Protein 3LKM (pdb70)

Inter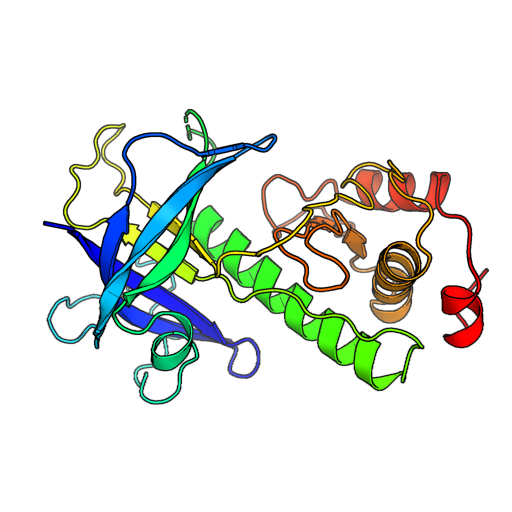Pro domains:
  IPR001680 WD40 repeat [PF00400] (860-897)
  IPR001680 WD40 repeat [PF00400] (902-936)
  IPR001680 WD40 repeat [PF00400] (945-980)
  IPR001680 WD40 repeat [PF00400] (993-1021)
  IPR001680 WD40 repeat [PF00400] (1028-1061)
  IPR001680 WD40 repeat [PF00400] (1066-1101)
  IPR001680 WD40 repeat [PF00400] (1106-1141)
  IPR001680 WD40 repeat [PS50082] (950-989)
  IPR001680 WD40 repeat [PS50082] (991-1030)
  IPR001680 WD40 repeat [PS50082] (1031-1070)
  IPR001680 WD40 repeat [PS50082] (1071-1110)
  IPR001680 WD40 repeat [PS50082] (1112-1146)
  IPR001680 WD40 repeat [SM00320] (858-897)
  IPR001680 WD40 repeat [SM00320] (901-938)
  IPR001680 WD40 repeat [SM00320] (943-980)
  IPR001680 WD40 repeat [SM00320] (983-1021)
  IPR001680 WD40 repeat [SM00320] (1024-1061)
  IPR001680 WD40 repeat [SM00320] (1064-1101)
  IPR001680 WD40 repeat [SM00320] (1104-1142)
  IPR004166 Alpha-type protein kinase, alpha-kinase domain [PF02816] (634-800)

CATH classification: 3.30.200.20 (+1 more: 3.20.200.10)

Radius of gyration: 18.26 Å; Cα contacts (8 Å, |Δi|>4): 522; chains: 1; bounding box: 37×51×43 Å

GO terms:
  GO:0051015 actin filament binding (F, IDA)
  GO:0016208 AMP binding (F, IDA)
  GO:0005524 ATP binding (F, IDA)
  GO:0004672 protein kinase activity (F, IDA)
  GO:0004674 protein serine/threonine kinase activity (F, IDA)
  GO:0005737 cytoplasm (C, IDA)
  GO:0005938 cell cortex (C, IDA)
  GO:0030552 cAMP binding (F, IDA)
  GO:0016905 myosin heavy chain kinase activity (F, IDA)
  GO:0043262 ADP phosphatase activity (F, IDA)
  GO:0043531 ADP binding (F, IDA)
  GO:0031037 myosin II filament disassembly (P, IDA)
  GO:0051017 actin filament bundle assembly (P, IDA)
  GO:0051764 actin crosslink formation (P, IDA)
  GO:0031037 myosin II filament disassembly (P, IMP)
  GO:0000281 mitotic cytokinesis (P, IMP)
  GO:0006935 chemotaxis (P, IMP)
  GO:0005515 protein binding (F, IPI)
  GO:0042802 identical protein binding (F, IPI)
  GO:0045159 myosin II binding (F, IPI)

Solvent-accessible surface area: 12940 Å² total; per-residue (Å²): 146,18,23,44,0,5,0,2,8,7,45,41,160,87,81,72,5,8,20,0,7,2,62,0,101,22,91,221,151,45,93,50,118,43,100,68,35,44,10,25,60,7,46,2,63,18,27,24,64,38,137,112,71,112,141,21,239,55,68,1,42,112,126,38,16,18,124,126,25,189,136,24,68,0,87,96,59,0,122,108,48,34,150,1,9,1,24,40,24,56,219,59,188,116,17,58,60,77,13,25,3,60,20,1,71,10,10,3,34,0,58,69,30,1,96,90,0,25,128,84,141,10,91,109,112,5,98,1,12,7,5,0,0,0,21,2,72,86,92,78,64,99,81,154,43,120,79,40,8,0,5,0,5,24,56,27,125,55,126,102,101,80,3,2,21,32,108,9,40,64,94,31,155,68,36,5,0,10,0,0,0,16,2,0,32,52,57,16,118,106,108,22,0,0,2,17,0,17,1,19,112,24,62,0,2,50,2,15,0,0,14,34,99,26,149,39,51,13,65,12,13,72,6,131,55,1,5,87,77,7,81,98,61,33,177,57,33,79,8,2,72,109,24,121,11,99,164

Structure (mmCIF, N/CA/C/O backbone):
data_3LKM
#
_entry.id   3LKM
#
_cell.length_a   76.224
_cell.length_b   83.777
_cell.length_c   44.364
_cell.angle_alpha   90.00
_cell.angle_beta   90.00
_cell.angle_gamma   90.00
#
_symmetry.space_group_name_H-M   'P 21 21 2'
#
loop_
_entity.id
_entity.type
_entity.pdbx_description
1 polymer 'Myosin heavy chain kinase A'
2 non-polymer 'MAGNESIUM ION'
3 non-polymer 'ZINC ION'
4 non-polymer 'PHOSPHATE ION'
5 non-polymer 'ADENOSINE MONOPHOSPHATE'
6 water water
#
loop_
_atom_site.group_PDB
_atom_site.id
_atom_site.type_symbol
_atom_site.label_atom_id
_atom_site.label_alt_id
_atom_site.label_comp_id
_atom_site.label_asym_id
_atom_site.label_entity_id
_atom_site.label_seq_id
_atom_site.pdbx_PDB_ins_code
_atom_site.Cartn_x
_atom_site.Cartn_y
_atom_site.Cartn_z
_atom_site.occupancy
_atom_site.B_iso_or_equiv
_atom_site.auth_seq_id
_atom_site.auth_comp_id
_atom_site.auth_asym_id
_atom_site.auth_atom_id
_atom_site.pdbx_PDB_model_num
ATOM 1 N N . THR A 1 22 ? 4.227 -19.976 31.401 1.00 22.77 556 THR A N 1
ATOM 2 C CA . THR A 1 22 ? 5.250 -20.988 30.998 1.00 22.23 556 THR A CA 1
ATOM 3 C C . THR A 1 22 ? 6.638 -20.359 30.826 1.00 21.01 556 THR A C 1
ATOM 4 O O . THR A 1 22 ? 7.662 -21.037 30.943 1.00 21.71 556 THR A O 1
ATOM 8 N N . GLY A 1 23 ? 6.673 -19.068 30.531 1.00 19.10 557 GLY A N 1
ATOM 9 C CA . GLY A 1 23 ? 7.949 -18.406 30.310 1.00 16.32 557 GLY A CA 1
ATOM 10 C C . GLY A 1 23 ? 8.453 -18.546 28.884 1.00 14.47 557 GLY A C 1
ATOM 11 O O . GLY A 1 23 ? 7.812 -19.155 28.028 1.00 14.71 557 GLY A O 1
ATOM 12 N N . GLU A 1 24 ? 9.619 -17.976 28.632 1.00 12.22 558 GLU A N 1
ATOM 13 C CA . GLU A 1 24 ? 10.170 -17.939 27.296 1.00 10.81 558 GLU A CA 1
ATOM 14 C C . GLU A 1 24 ? 11.680 -17.907 27.385 1.00 10.10 558 GLU A C 1
ATOM 15 O O . GLU A 1 24 ? 12.239 -17.501 28.400 1.00 9.70 558 GLU A O 1
ATOM 21 N N . MET A 1 25 ? 12.328 -18.334 26.308 1.00 9.26 559 MET A N 1
ATOM 22 C CA . MET A 1 25 ? 13.784 -18.374 26.251 1.00 9.33 559 MET A CA 1
ATOM 23 C C . MET A 1 25 ? 14.357 -17.059 25.762 1.00 8.79 559 MET A C 1
ATOM 24 O O . MET A 1 25 ? 13.722 -16.324 25.007 1.00 8.44 559 MET A O 1
ATOM 29 N N . GLY A 1 26 ? 15.581 -16.777 26.185 1.00 8.43 560 GLY A N 1
ATOM 30 C CA . GLY A 1 26 ? 16.292 -15.625 25.676 1.00 7.93 560 GLY A CA 1
ATOM 31 C C . GLY A 1 26 ? 17.781 -15.879 25.556 1.00 7.70 560 GLY A C 1
ATOM 32 O O . GLY A 1 26 ? 18.346 -16.709 26.279 1.00 7.74 560 GLY A O 1
ATOM 33 N N . ILE A 1 27 ? 18.406 -15.186 24.612 1.00 7.55 561 ILE A N 1
ATOM 34 C CA . ILE A 1 27 ? 19.856 -15.099 24.584 1.00 7.74 561 ILE A CA 1
ATOM 35 C C . ILE A 1 27 ? 20.221 -13.914 25.465 1.00 7.68 561 ILE A C 1
ATOM 36 O O . ILE A 1 27 ? 19.663 -12.824 25.324 1.00 7.95 561 ILE A O 1
ATOM 41 N N . LEU A 1 28 ? 21.164 -14.130 26.373 1.00 7.50 562 LEU A N 1
ATOM 42 C CA . LEU A 1 28 ? 21.497 -13.129 27.367 1.00 7.69 562 LEU A CA 1
ATOM 43 C C . LEU A 1 28 ? 22.927 -12.656 27.131 1.00 7.72 562 LEU A C 1
ATOM 44 O O . LEU A 1 28 ? 23.827 -13.475 26.977 1.00 7.88 562 LEU A O 1
ATOM 49 N N . TRP A 1 29 ? 23.125 -11.341 27.071 1.00 6.93 563 TRP A N 1
ATOM 50 C CA . TRP A 1 29 ? 24.441 -10.764 26.795 1.00 7.12 563 TRP A CA 1
ATOM 51 C C . TRP A 1 29 ? 24.918 -9.918 27.970 1.00 6.85 563 TRP A C 1
ATOM 52 O O . TRP A 1 29 ? 24.216 -9.001 28.408 1.00 6.86 563 TRP A O 1
ATOM 63 N N . GLU A 1 30 ? 26.125 -10.209 28.446 1.00 6.67 564 GLU A N 1
ATOM 64 C CA . GLU A 1 30 ? 26.736 -9.472 29.545 1.00 6.83 564 GLU A CA 1
ATOM 65 C C . GLU A 1 30 ? 28.025 -8.832 29.027 1.00 7.02 564 GLU A C 1
ATOM 66 O O . GLU A 1 30 ? 28.835 -9.501 28.395 1.00 7.42 564 GLU A O 1
ATOM 72 N N . PHE A 1 31 ? 28.217 -7.541 29.279 1.00 7.04 565 PHE A N 1
ATOM 73 C CA . PHE A 1 31 ? 29.449 -6.888 28.841 1.00 7.33 565 PHE A CA 1
ATOM 74 C C . PHE A 1 31 ? 30.415 -6.778 30.000 1.00 7.86 565 PHE A C 1
ATOM 75 O O . PHE A 1 31 ? 30.022 -6.389 31.094 1.00 7.93 565 PHE A O 1
ATOM 83 N N . ASP A 1 32 ? 31.681 -7.119 29.766 1.00 8.26 566 ASP A N 1
ATOM 84 C CA . ASP A 1 32 ? 32.699 -6.947 30.797 1.00 9.23 566 ASP A CA 1
ATOM 85 C C . ASP A 1 32 ? 33.743 -5.935 30.345 1.00 9.48 566 ASP A C 1
ATOM 86 O O . ASP A 1 32 ? 34.612 -6.251 29.536 1.00 9.27 566 ASP A O 1
ATOM 91 N N . PRO A 1 33 ? 33.648 -4.700 30.856 1.00 9.64 567 PRO A N 1
ATOM 92 C CA . PRO A 1 33 ? 34.566 -3.651 30.429 1.00 9.94 567 PRO A CA 1
ATOM 93 C C . PRO A 1 33 ? 36.052 -3.999 30.572 1.00 10.25 567 PRO A C 1
ATOM 94 O O . PRO A 1 33 ? 36.858 -3.536 29.772 1.00 10.88 567 PRO A O 1
ATOM 98 N N . ILE A 1 34 ? 36.426 -4.790 31.570 1.00 10.46 568 ILE A N 1
ATOM 99 C CA . ILE A 1 34 ? 37.866 -4.960 31.823 1.00 10.88 568 ILE A CA 1
ATOM 100 C C . ILE A 1 34 ? 38.559 -5.822 30.761 1.00 10.94 568 ILE A C 1
ATOM 101 O O . ILE A 1 34 ? 39.764 -5.665 30.517 1.00 11.51 568 ILE A O 1
ATOM 106 N N . ILE A 1 35 ? 37.806 -6.713 30.119 1.00 10.79 569 ILE A N 1
ATOM 107 C CA . ILE A 1 35 ? 38.340 -7.461 28.975 1.00 10.63 569 ILE A CA 1
ATOM 108 C C . ILE A 1 35 ? 37.810 -6.913 27.644 1.00 10.41 569 ILE A C 1
ATOM 109 O O . ILE A 1 35 ? 38.246 -7.340 26.574 1.00 10.22 569 ILE A O 1
ATOM 114 N N . ASN A 1 36 ? 36.886 -5.955 27.727 1.00 9.72 570 ASN A N 1
ATOM 115 C CA . ASN A 1 36 ? 36.256 -5.359 26.555 1.00 9.46 570 ASN A CA 1
ATOM 116 C C . ASN A 1 36 ? 35.621 -6.408 25.650 1.00 9.15 570 ASN A C 1
ATOM 117 O O . ASN A 1 36 ? 35.789 -6.386 24.427 1.00 9.22 570 ASN A O 1
ATOM 122 N N . LYS A 1 37 ? 34.911 -7.345 26.265 1.00 8.69 571 LYS A N 1
ATOM 123 C CA . LYS A 1 37 ? 34.214 -8.371 25.509 1.00 8.81 571 LYS A CA 1
ATOM 124 C C . LYS A 1 37 ? 32.824 -8.624 26.066 1.00 8.28 571 LYS A C 1
ATOM 125 O O . LYS A 1 37 ? 32.553 -8.382 27.245 1.00 8.40 571 LYS A O 1
ATOM 131 N N . TRP A 1 38 ? 31.945 -9.099 25.189 1.00 7.67 572 TRP A N 1
ATOM 132 C CA . TRP A 1 38 ? 30.622 -9.558 25.570 1.00 7.81 572 TRP A CA 1
ATOM 133 C C . TRP A 1 38 ? 30.650 -11.047 25.850 1.00 8.04 572 TRP A C 1
ATOM 134 O O . TRP A 1 38 ? 31.381 -11.791 25.207 1.00 9.05 572 TRP A O 1
ATOM 145 N N . ILE A 1 39 ? 29.829 -11.461 26.805 1.00 8.32 573 ILE A N 1
ATOM 146 C CA . ILE A 1 39 ? 29.673 -12.854 27.182 1.00 8.62 573 ILE A CA 1
ATOM 147 C C . ILE A 1 39 ? 28.249 -13.246 26.814 1.00 8.33 573 ILE A C 1
ATOM 148 O O . ILE A 1 39 ? 27.308 -12.524 27.132 1.00 8.02 573 ILE A O 1
ATOM 153 N N . ARG A 1 40 ? 28.100 -14.371 26.115 1.00 7.75 574 ARG A N 1
ATOM 154 C CA . ARG A 1 40 ? 26.795 -14.796 25.600 1.00 7.61 574 ARG A CA 1
ATOM 155 C C . ARG A 1 40 ? 26.284 -16.014 26.358 1.00 7.72 574 ARG A C 1
ATOM 156 O O . ARG A 1 40 ? 26.953 -17.045 26.429 1.00 8.37 574 ARG A O 1
ATOM 164 N N . LEU A 1 41 ? 25.081 -15.886 26.904 1.00 7.60 575 LEU A N 1
ATOM 165 C CA . LEU A 1 41 ? 24.477 -16.915 27.726 1.00 7.74 575 LEU A CA 1
ATOM 166 C C . LEU A 1 41 ? 23.044 -17.124 27.261 1.00 7.85 575 LEU A C 1
ATOM 167 O O . LEU A 1 41 ? 22.602 -16.491 26.312 1.00 7.55 575 LEU A O 1
ATOM 172 N N . SER A 1 42 ? 22.325 -18.012 27.927 1.00 7.86 576 SER A N 1
ATOM 173 C CA . SER A 1 42 ? 20.889 -18.113 27.701 1.00 8.34 576 SER A CA 1
ATOM 174 C C . SER A 1 42 ? 20.162 -18.023 29.030 1.00 8.26 576 SER A C 1
ATOM 175 O O . SER A 1 42 ? 20.750 -18.219 30.090 1.00 8.43 576 SER A O 1
ATOM 178 N N . MET A 1 43 ? 18.881 -17.702 28.984 1.00 8.40 577 MET A N 1
ATOM 179 C CA . MET A 1 43 ? 18.081 -17.794 30.191 1.00 8.52 577 MET A CA 1
ATOM 180 C C . MET A 1 43 ? 16.651 -18.082 29.813 1.00 8.81 577 MET A C 1
ATOM 181 O O . MET A 1 43 ? 16.266 -17.957 28.651 1.00 8.72 577 MET A O 1
ATOM 186 N N . LYS A 1 44 ? 15.882 -18.511 30.799 1.00 8.33 578 LYS A N 1
ATOM 187 C CA . LYS A 1 44 ? 14.442 -18.612 30.640 1.00 8.77 578 LYS A CA 1
ATOM 188 C C . LYS A 1 44 ? 13.846 -17.592 31.594 1.00 8.43 578 LYS A C 1
ATOM 189 O O . LYS A 1 44 ? 14.345 -17.412 32.704 1.00 8.06 578 LYS A O 1
ATOM 195 N N . LEU A 1 45 ? 12.815 -16.893 31.143 1.00 8.50 579 LEU A N 1
ATOM 196 C CA . LEU A 1 45 ? 12.194 -15.864 31.966 1.00 8.75 579 LEU A CA 1
ATOM 197 C C . LEU A 1 45 ? 10.689 -15.822 31.746 1.00 8.78 579 LEU A C 1
ATOM 198 O O . LEU A 1 45 ? 10.174 -16.308 30.736 1.00 9.30 579 LEU A O 1
ATOM 203 N N . LYS A 1 46 ? 9.993 -15.225 32.702 1.00 8.89 580 LYS A N 1
ATOM 204 C CA . LYS A 1 46 ? 8.555 -15.011 32.587 1.00 9.86 580 LYS A CA 1
ATOM 205 C C . LYS A 1 46 ? 8.253 -13.559 32.910 1.00 10.05 580 LYS A C 1
ATOM 206 O O . LYS A 1 46 ? 8.468 -13.110 34.036 1.00 10.05 580 LYS A O 1
ATOM 212 N N . VAL A 1 47 ? 7.771 -12.828 31.911 1.00 10.90 581 VAL A N 1
ATOM 213 C CA . VAL A 1 47 ? 7.538 -11.390 32.050 1.00 11.89 581 VAL A CA 1
ATOM 214 C C . VAL A 1 47 ? 6.043 -11.073 32.099 1.00 12.33 581 VAL A C 1
ATOM 215 O O . VAL A 1 47 ? 5.243 -11.707 31.409 1.00 12.52 581 VAL A O 1
ATOM 219 N N . GLU A 1 48 ? 5.673 -10.098 32.926 1.00 13.03 582 GLU A N 1
ATOM 220 C CA . GLU A 1 48 ? 4.287 -9.654 32.999 1.00 14.33 582 GLU A CA 1
ATOM 221 C C . GLU A 1 48 ? 3.876 -9.016 31.676 1.00 14.67 582 GLU A C 1
ATOM 222 O O . GLU A 1 48 ? 4.711 -8.480 30.956 1.00 14.44 582 GLU A O 1
ATOM 228 N N . ARG A 1 49 ? 2.589 -9.097 31.342 1.00 15.48 583 ARG A N 1
ATOM 229 C CA . ARG A 1 49 ? 2.123 -8.615 30.047 1.00 16.16 583 ARG A CA 1
ATOM 230 C C . ARG A 1 49 ? 2.134 -7.093 29.948 1.00 15.68 583 ARG A C 1
ATOM 231 O O . ARG A 1 49 ? 2.310 -6.544 28.868 1.00 15.96 583 ARG A O 1
ATOM 239 N N . LYS A 1 50 ? 1.948 -6.421 31.080 1.00 15.37 584 LYS A N 1
ATOM 240 C CA . LYS A 1 50 ? 1.852 -4.961 31.093 1.00 14.94 584 LYS A CA 1
ATOM 241 C C . LYS A 1 50 ? 2.916 -4.328 31.983 1.00 13.77 584 LYS A C 1
ATOM 242 O O . LYS A 1 50 ? 3.310 -4.904 32.990 1.00 13.36 584 LYS A O 1
ATOM 248 N N . PRO A 1 51 ? 3.381 -3.129 31.611 1.00 13.05 585 PRO A N 1
ATOM 249 C CA . PRO A 1 51 ? 4.473 -2.512 32.366 1.00 12.87 585 PRO A CA 1
ATOM 250 C C . PRO A 1 51 ? 4.014 -1.900 33.688 1.00 13.03 585 PRO A C 1
ATOM 251 O O . PRO A 1 51 ? 2.847 -1.515 33.824 1.00 13.63 585 PRO A O 1
ATOM 255 N N . PHE A 1 52 ? 4.926 -1.810 34.652 1.00 12.60 586 PHE A N 1
ATOM 256 C CA . PHE A 1 52 ? 4.596 -1.223 35.947 1.00 12.36 586 PHE A CA 1
ATOM 257 C C . PHE A 1 52 ? 5.055 0.219 36.068 1.00 12.59 586 PHE A C 1
ATOM 258 O O . PHE A 1 52 ? 4.632 0.937 36.975 1.00 12.81 586 PHE A O 1
ATOM 266 N N . ALA A 1 53 ? 5.920 0.642 35.154 1.00 12.77 587 ALA A N 1
ATOM 267 C CA . ALA A 1 53 ? 6.449 2.000 35.162 1.00 12.69 587 ALA A CA 1
ATOM 268 C C . ALA A 1 53 ? 7.000 2.351 33.785 1.00 13.07 587 ALA A C 1
ATOM 269 O O . ALA A 1 53 ? 7.157 1.477 32.931 1.00 12.69 587 ALA A O 1
ATOM 271 N N . GLU A 1 54 ? 7.265 3.635 33.554 1.00 13.61 588 GLU A N 1
ATOM 272 C CA . GLU A 1 54 ? 7.870 4.057 32.293 1.00 15.21 588 GLU A CA 1
ATOM 273 C C . GLU A 1 54 ? 8.691 5.326 32.442 1.00 15.21 588 GLU A C 1
ATOM 274 O O . GLU A 1 54 ? 8.520 6.090 33.394 1.00 15.70 588 GLU A O 1
ATOM 280 N N . GLY A 1 55 ? 9.591 5.528 31.490 1.00 15.11 589 GLY A N 1
ATOM 281 C CA . GLY A 1 55 ? 10.369 6.753 31.398 1.00 15.56 589 GLY A CA 1
ATOM 282 C C . GLY A 1 55 ? 10.082 7.387 30.055 1.00 15.93 589 GLY A C 1
ATOM 283 O O . GLY A 1 55 ? 9.123 7.006 29.384 1.00 16.23 589 GLY A O 1
ATOM 284 N N . ALA A 1 56 ? 10.909 8.349 29.658 1.00 16.00 590 ALA A N 1
ATOM 285 C CA . ALA A 1 56 ? 10.743 9.004 28.359 1.00 16.30 590 ALA A CA 1
ATOM 286 C C . ALA A 1 56 ? 10.764 8.016 27.197 1.00 16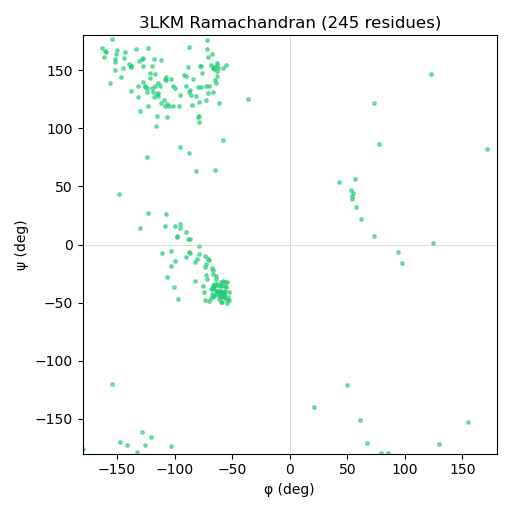.02 590 ALA A C 1
ATOM 287 O O . ALA A 1 56 ? 9.918 8.085 26.303 1.00 17.02 590 ALA A O 1
ATOM 289 N N . LEU A 1 57 ? 11.719 7.088 27.219 1.00 15.45 591 LEU A N 1
ATOM 290 C CA . LEU A 1 57 ? 11.967 6.213 26.076 1.00 14.53 591 LEU A CA 1
ATOM 291 C C . LEU A 1 57 ? 11.498 4.769 26.272 1.00 13.88 591 LEU A C 1
ATOM 292 O O . LEU A 1 57 ? 11.180 4.084 25.299 1.00 13.54 591 LEU A O 1
ATOM 297 N N . ARG A 1 58 ? 11.463 4.308 27.517 1.00 12.94 592 ARG A N 1
ATOM 298 C CA . ARG A 1 58 ? 11.249 2.882 27.782 1.00 12.61 592 ARG A CA 1
ATOM 299 C C . ARG A 1 58 ? 10.120 2.607 28.771 1.00 12.38 592 ARG A C 1
ATOM 300 O O . ARG A 1 58 ? 9.730 3.476 29.552 1.00 12.31 592 ARG A O 1
ATOM 308 N N . GLU A 1 59 ? 9.608 1.381 28.728 1.00 11.82 593 GLU A N 1
ATOM 309 C CA . GLU A 1 59 ? 8.658 0.889 29.722 1.00 12.18 593 GLU A CA 1
ATOM 310 C C . GLU A 1 59 ? 9.265 -0.291 30.474 1.00 11.17 593 GLU A C 1
ATOM 311 O O . GLU A 1 59 ? 10.014 -1.073 29.896 1.00 11.38 593 GLU A O 1
ATOM 317 N N . ALA A 1 60 ? 8.926 -0.413 31.755 1.00 9.93 594 ALA A N 1
ATOM 318 C CA . ALA A 1 60 ? 9.539 -1.413 32.632 1.00 9.21 594 ALA A CA 1
ATOM 319 C C . ALA A 1 60 ? 8.525 -2.470 33.058 1.00 9.40 594 ALA A C 1
ATOM 320 O O . ALA A 1 60 ? 7.393 -2.137 33.413 1.00 9.31 594 ALA A O 1
ATOM 322 N N . TYR A 1 61 ? 8.948 -3.734 33.029 1.00 8.36 595 TYR A N 1
ATOM 323 C CA . TYR A 1 61 ? 8.072 -4.871 33.289 1.00 8.15 595 TYR A CA 1
ATOM 324 C C . TYR A 1 61 ? 8.641 -5.754 34.384 1.00 8.08 595 TYR A C 1
ATOM 325 O O . TYR A 1 61 ? 9.830 -6.059 34.368 1.00 7.93 595 TYR A O 1
ATOM 334 N N . HIS A 1 62 ? 7.799 -6.191 35.314 1.00 8.22 596 HIS A N 1
ATOM 335 C CA . HIS A 1 62 ? 8.228 -7.186 36.295 1.00 8.58 596 HIS A CA 1
ATOM 336 C C . HIS A 1 62 ? 8.422 -8.530 35.622 1.00 8.42 596 HIS A C 1
ATOM 337 O O . HIS A 1 62 ? 7.592 -8.971 34.822 1.00 9.01 596 HIS A O 1
ATOM 344 N N . THR A 1 63 ? 9.520 -9.184 35.976 1.00 8.14 597 THR A N 1
ATOM 345 C CA . THR A 1 63 ? 9.905 -10.440 35.358 1.00 8.28 597 THR A CA 1
ATOM 346 C C . THR A 1 63 ? 10.429 -11.377 36.432 1.00 8.23 597 THR A C 1
ATOM 347 O O . THR A 1 63 ? 10.896 -10.930 37.478 1.00 8.10 597 THR A O 1
ATOM 351 N N . VAL A 1 64 ? 10.351 -12.679 36.180 1.00 7.96 598 VAL A N 1
ATOM 352 C CA . VAL A 1 64 ? 10.972 -13.649 37.074 1.00 8.17 598 VAL A CA 1
ATOM 353 C C . VAL A 1 64 ? 11.883 -14.576 36.270 1.00 7.97 598 VAL A C 1
ATOM 354 O O . VAL A 1 64 ? 11.565 -14.958 35.145 1.00 8.03 598 VAL A O 1
ATOM 358 N N . SER A 1 65 ? 13.040 -14.891 36.832 1.00 7.50 599 SER A N 1
ATOM 359 C CA . SER A 1 65 ? 13.950 -15.818 36.191 1.00 8.06 599 SER A CA 1
ATOM 360 C C . SER A 1 65 ? 13.487 -17.254 36.354 1.00 8.24 599 SER A C 1
ATOM 361 O O . SER A 1 65 ? 13.083 -17.665 37.445 1.00 8.30 599 SER A O 1
ATOM 364 N N . LEU A 1 66 ? 13.552 -18.011 35.265 1.00 8.84 600 LEU A N 1
ATOM 365 C CA . LEU A 1 66 ? 13.325 -19.455 35.305 1.00 9.32 600 LEU A CA 1
ATOM 366 C C . LEU A 1 66 ? 14.639 -20.206 35.088 1.00 9.60 600 LEU A C 1
ATOM 367 O O . LEU A 1 66 ? 14.637 -21.410 34.795 1.00 10.27 600 LEU A O 1
ATOM 372 N N . GLY A 1 67 ? 15.753 -19.487 35.228 1.00 9.54 601 GLY A N 1
ATOM 373 C CA . GLY A 1 67 ? 17.083 -20.096 35.167 1.00 9.59 601 GLY A CA 1
ATOM 374 C C . GLY A 1 67 ? 18.005 -19.519 34.111 1.00 9.82 601 GLY A C 1
ATOM 375 O O . GLY A 1 67 ? 17.554 -19.094 33.042 1.00 9.61 601 GLY A O 1
ATOM 376 N N . VAL A 1 68 ? 19.296 -19.497 34.433 1.00 9.54 602 VAL A N 1
ATOM 377 C CA . VAL A 1 68 ? 20.341 -19.064 33.508 1.00 10.22 602 VAL A CA 1
ATOM 378 C C . VAL A 1 68 ? 21.141 -20.273 33.045 1.00 10.40 602 VAL A C 1
ATOM 379 O O . VAL A 1 68 ? 21.410 -21.191 33.824 1.00 10.98 602 VAL A O 1
ATOM 383 N N . GLY A 1 69 ? 21.516 -20.276 31.774 1.00 10.57 603 GLY A N 1
ATOM 384 C CA . GLY A 1 69 ? 22.285 -21.365 31.207 1.00 11.28 603 GLY A CA 1
ATOM 385 C C . GLY A 1 69 ? 23.326 -20.864 30.232 1.00 11.68 603 GLY A C 1
ATOM 386 O O . GLY A 1 69 ? 23.537 -19.660 30.098 1.00 11.53 603 GLY A O 1
ATOM 387 N N . THR A 1 70 ? 23.980 -21.795 29.550 1.00 12.32 604 THR A N 1
ATOM 388 C CA . THR A 1 70 ? 24.958 -21.431 28.532 1.00 12.84 604 THR A CA 1
ATOM 389 C C . THR A 1 70 ? 24.265 -21.234 27.188 1.00 12.62 604 THR A C 1
ATOM 390 O O . THR A 1 70 ? 23.092 -21.574 27.024 1.00 12.39 604 THR A O 1
ATOM 394 N N . ASP A 1 71 ? 24.997 -20.701 26.215 1.00 12.66 605 ASP A N 1
ATOM 395 C CA . ASP A 1 71 ? 24.432 -20.476 24.888 1.00 13.01 605 ASP A CA 1
ATOM 396 C C . ASP A 1 71 ? 24.727 -21.621 23.913 1.00 13.41 605 ASP A C 1
ATOM 397 O O . ASP A 1 71 ? 24.538 -21.468 22.711 1.00 13.36 605 ASP A O 1
ATOM 402 N N . GLU A 1 72 ? 25.171 -22.759 24.440 1.00 14.45 606 GLU A N 1
ATOM 403 C CA . GLU A 1 72 ? 25.650 -23.865 23.606 1.00 16.09 606 GLU A CA 1
ATOM 404 C C . GLU A 1 72 ? 24.625 -24.351 22.582 1.00 16.01 606 GLU A C 1
ATOM 405 O O . GLU A 1 72 ? 24.994 -24.743 21.478 1.00 16.23 606 GLU A O 1
ATOM 411 N N . ASN A 1 73 ? 23.347 -24.339 22.951 1.00 16.32 607 ASN A N 1
ATOM 412 C CA . ASN A 1 73 ? 22.289 -24.845 22.065 1.00 16.69 607 ASN A CA 1
ATOM 413 C C . ASN A 1 73 ? 21.870 -23.891 20.950 1.00 16.44 607 ASN A C 1
ATOM 414 O O . ASN A 1 73 ? 21.091 -24.273 20.072 1.00 15.69 607 ASN A O 1
ATOM 419 N N . TYR A 1 74 ? 22.371 -22.657 20.990 1.00 16.20 608 TYR A N 1
ATOM 420 C CA . TYR A 1 74 ? 21.920 -21.592 20.083 1.00 16.70 608 TYR A CA 1
ATOM 421 C C . TYR A 1 74 ? 23.078 -20.980 19.300 1.00 17.52 608 TYR A C 1
ATOM 422 O O . TYR A 1 74 ? 23.511 -19.862 19.584 1.00 16.65 608 TYR A O 1
ATOM 431 N N . PRO A 1 75 ? 23.578 -21.708 18.293 1.00 18.64 609 PRO A N 1
ATOM 432 C CA . PRO A 1 75 ? 24.815 -21.302 17.632 1.00 20.12 609 PRO A CA 1
ATOM 433 C C . PRO A 1 75 ? 24.724 -20.016 16.816 1.00 21.82 609 PRO A C 1
ATOM 434 O O . PRO A 1 75 ? 23.632 -19.559 16.475 1.00 21.63 609 PRO A O 1
ATOM 438 N N . LEU A 1 76 ? 25.898 -19.472 16.502 1.00 24.02 610 LEU A N 1
ATOM 439 C CA . LEU A 1 76 ? 26.064 -18.297 15.650 1.00 26.08 610 LEU A CA 1
ATOM 440 C C . LEU A 1 76 ? 25.736 -17.076 16.474 1.00 26.92 610 LEU A C 1
ATOM 441 O O . LEU A 1 76 ? 24.600 -16.598 16.489 1.00 27.82 610 LEU A O 1
ATOM 446 N N . GLY A 1 77 ? 26.749 -16.590 17.179 1.00 27.65 611 GLY A N 1
ATOM 447 C CA . GLY A 1 77 ? 26.591 -15.473 18.089 1.00 28.28 611 GLY A CA 1
ATOM 448 C C . GLY A 1 77 ? 27.882 -15.356 18.861 1.00 28.73 611 GLY A C 1
ATOM 449 O O . GLY A 1 77 ? 28.886 -15.948 18.465 1.00 29.30 611 GLY A O 1
ATOM 450 N N . LYS A 1 81 ? 28.630 -10.326 8.867 1.00 31.61 615 LYS A N 1
ATOM 451 C CA . LYS A 1 81 ? 27.640 -9.608 9.662 1.00 31.48 615 LYS A CA 1
ATOM 452 C C . LYS A 1 81 ? 27.846 -9.870 11.154 1.00 30.87 615 LYS A C 1
ATOM 453 O O . LYS A 1 81 ? 28.985 -9.910 11.631 1.00 31.43 615 LYS A O 1
ATOM 459 N N . LEU A 1 82 ? 26.743 -10.039 11.881 1.00 29.78 616 LEU A N 1
ATOM 460 C CA . LEU A 1 82 ? 26.768 -10.353 13.315 1.00 28.40 616 LEU A CA 1
ATOM 461 C C . LEU A 1 82 ? 27.168 -9.156 14.174 1.00 27.02 616 LEU A C 1
ATOM 462 O O . LEU A 1 82 ? 28.244 -8.576 14.001 1.00 27.15 616 LEU A O 1
ATOM 467 N N . PHE A 1 83 ? 26.285 -8.783 15.088 1.00 25.23 617 PHE A N 1
ATOM 468 C CA . PHE A 1 83 ? 26.610 -7.777 16.089 1.00 23.40 617 PHE A CA 1
ATOM 469 C C . PHE A 1 83 ? 26.216 -8.256 17.483 1.00 21.66 617 PHE A C 1
ATOM 470 O O . PHE A 1 83 ? 25.076 -8.658 17.700 1.00 20.91 617 PHE A O 1
ATOM 478 N N . PRO A 1 84 ? 27.160 -8.218 18.437 1.00 19.91 618 PRO A N 1
ATOM 479 C CA . PRO A 1 84 ? 28.541 -7.734 18.324 1.00 19.24 618 PRO A CA 1
ATOM 480 C C . PRO A 1 84 ? 29.358 -8.603 17.379 1.00 18.52 618 PRO A C 1
ATOM 481 O O . PRO A 1 84 ? 29.062 -9.785 17.236 1.00 18.14 618 PRO A O 1
ATOM 485 N N . PRO A 1 85 ? 30.390 -8.025 16.742 1.00 18.22 619 PRO A N 1
ATOM 486 C CA . PRO A 1 85 ? 31.257 -8.823 15.889 1.00 18.16 619 PRO A CA 1
ATOM 487 C C . PRO A 1 85 ? 31.954 -9.901 16.707 1.00 17.99 619 PRO A C 1
ATOM 488 O O . PRO A 1 85 ? 32.174 -9.725 17.908 1.00 17.86 619 PRO A O 1
ATOM 492 N N . ILE A 1 86 ? 32.297 -11.008 16.056 1.00 17.75 620 ILE A N 1
ATOM 493 C CA . ILE A 1 86 ? 32.820 -12.177 16.749 1.00 18.03 620 ILE A CA 1
ATOM 494 C C . ILE A 1 86 ? 34.058 -11.867 17.599 1.00 17.79 620 ILE A C 1
ATOM 495 O O . ILE A 1 86 ? 34.259 -12.470 18.654 1.00 17.69 620 ILE A O 1
ATOM 500 N N . GLU A 1 87 ? 34.873 -10.915 17.154 1.00 17.71 621 GLU A N 1
ATOM 501 C CA . GLU A 1 87 ? 36.094 -10.577 17.883 1.00 17.90 621 GLU A CA 1
ATOM 502 C C . GLU A 1 87 ? 35.801 -9.873 19.207 1.00 17.17 621 GLU A C 1
ATOM 503 O O . GLU A 1 87 ? 36.687 -9.741 20.055 1.00 17.71 621 GLU A O 1
ATOM 509 N N . MET A 1 88 ? 34.557 -9.424 19.373 1.00 16.25 622 MET A N 1
ATOM 510 C CA . MET A 1 88 ? 34.127 -8.752 20.598 1.00 15.20 622 MET A CA 1
ATOM 511 C C . MET A 1 88 ? 33.414 -9.700 21.554 1.00 14.26 622 MET A C 1
ATOM 512 O O . MET A 1 88 ? 32.882 -9.273 22.575 1.00 13.76 622 MET A O 1
ATOM 517 N N . ILE A 1 89 ? 33.394 -10.984 21.222 1.00 13.28 623 ILE A N 1
ATOM 518 C CA . ILE A 1 89 ? 32.700 -11.964 22.054 1.00 12.57 623 ILE A CA 1
ATOM 519 C C . ILE A 1 89 ? 33.685 -12.952 22.679 1.00 12.74 623 ILE A C 1
ATOM 520 O O . ILE A 1 89 ? 34.501 -13.561 21.981 1.00 13.01 623 ILE A O 1
ATOM 525 N N . SER A 1 90 ? 33.614 -13.105 23.998 1.00 11.98 624 SER A N 1
ATOM 526 C CA . SER A 1 90 ? 34.439 -14.093 24.673 1.00 12.16 624 SER A CA 1
ATOM 527 C C . SER A 1 90 ? 33.942 -15.489 24.342 1.00 11.94 624 SER A C 1
ATOM 528 O O . SER A 1 90 ? 32.754 -15.765 24.461 1.00 12.29 624 SER A O 1
ATOM 531 N N . PRO A 1 91 ? 34.848 -16.388 23.936 1.00 12.04 625 PRO A N 1
ATOM 532 C CA . PRO A 1 91 ? 34.409 -17.763 23.714 1.00 12.22 625 PRO A CA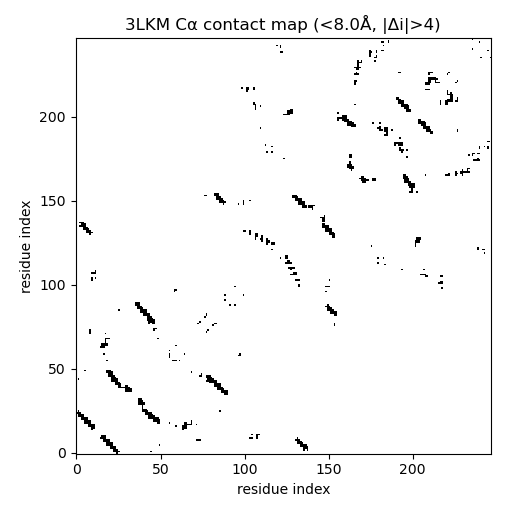 1
ATOM 533 C C . PRO A 1 91 ? 34.136 -18.524 25.018 1.00 12.39 625 PRO A C 1
ATOM 534 O O . PRO A 1 91 ? 33.576 -19.626 24.983 1.00 13.04 625 PRO A O 1
ATOM 538 N N . ILE A 1 92 ? 34.510 -17.929 26.151 1.00 12.16 626 ILE A N 1
ATOM 539 C CA . ILE A 1 92 ? 34.343 -18.547 27.462 1.00 11.98 626 ILE A CA 1
ATOM 540 C C . ILE A 1 92 ? 33.444 -17.672 28.340 1.00 12.06 626 ILE A C 1
ATOM 541 O O . ILE A 1 92 ? 33.608 -16.452 28.396 1.00 11.93 626 ILE A O 1
ATOM 546 N N . SER A 1 93 ? 32.491 -18.302 29.014 1.00 12.23 627 SER A N 1
ATOM 547 C CA . SER A 1 93 ? 31.462 -17.573 29.747 1.00 12.89 627 SER A CA 1
ATOM 548 C C . SER A 1 93 ? 31.324 -18.076 31.180 1.00 13.51 627 SER A C 1
ATOM 549 O O . SER A 1 93 ? 30.358 -17.748 31.868 1.00 13.55 627 SER A O 1
ATOM 552 N N . LYS A 1 94 ? 32.303 -18.856 31.627 1.00 13.66 628 LYS A N 1
ATOM 553 C CA . LYS A 1 94 ? 32.266 -19.494 32.945 1.00 14.43 628 LYS A CA 1
ATOM 554 C C . LYS A 1 94 ? 32.077 -18.492 34.080 1.00 14.11 628 LYS A C 1
ATOM 555 O O . LYS A 1 94 ? 31.350 -18.755 35.038 1.00 14.34 628 LYS A O 1
ATOM 561 N N . ASN A 1 95 ? 32.749 -17.352 33.970 1.00 13.41 629 ASN A N 1
ATOM 562 C CA . ASN A 1 95 ? 32.684 -16.317 34.980 1.00 13.36 629 ASN A CA 1
ATOM 563 C C . ASN A 1 95 ? 31.735 -15.224 34.506 1.00 12.50 629 ASN A C 1
ATOM 564 O O . ASN A 1 95 ? 31.961 -14.614 33.463 1.00 12.28 629 ASN A O 1
ATOM 569 N N . ASN A 1 96 ? 30.663 -14.995 35.260 1.00 11.65 630 ASN A N 1
ATOM 570 C CA . ASN A 1 96 ? 29.692 -13.969 34.894 1.00 11.16 630 ASN A CA 1
ATOM 571 C C . ASN A 1 96 ? 28.827 -13.566 36.079 1.00 10.86 630 ASN A C 1
ATOM 572 O O . ASN A 1 96 ? 28.733 -14.301 37.063 1.00 11.22 630 ASN A O 1
ATOM 577 N N . GLU A 1 97 ? 28.187 -12.407 35.976 1.00 10.22 631 GLU A N 1
ATOM 578 C CA . GLU A 1 97 ? 27.312 -11.923 37.038 1.00 9.84 631 GLU A CA 1
ATOM 579 C C . GLU A 1 97 ? 25.928 -12.542 36.939 1.00 9.79 631 GLU A C 1
ATOM 580 O O . GLU A 1 97 ? 25.254 -12.729 37.947 1.00 9.69 631 GLU A O 1
ATOM 586 N N . ALA A 1 98 ? 25.502 -12.842 35.718 1.00 9.66 632 ALA A N 1
ATOM 587 C CA . ALA A 1 98 ? 24.139 -13.305 35.480 1.00 9.92 632 ALA A CA 1
ATOM 588 C C . ALA A 1 98 ? 23.797 -14.545 36.290 1.00 10.24 632 ALA A C 1
ATOM 589 O O . ALA A 1 98 ? 22.685 -14.669 36.804 1.00 10.20 632 ALA A O 1
ATOM 591 N N . MET A 1 99 ? 24.733 -15.479 36.394 1.00 10.79 633 MET A N 1
ATOM 592 C CA . MET A 1 99 ? 24.385 -16.761 36.997 1.00 12.03 633 MET A CA 1
ATOM 593 C C . MET A 1 99 ? 24.052 -16.675 38.485 1.00 11.89 633 MET A C 1
ATOM 594 O O . MET A 1 99 ? 23.354 -17.534 39.020 1.00 11.82 633 MET A O 1
ATOM 599 N N . THR A 1 100 ? 24.531 -15.626 39.149 1.00 11.47 634 THR A N 1
ATOM 600 C CA . THR A 1 100 ? 24.105 -15.358 40.521 1.00 11.84 634 THR A CA 1
ATOM 601 C C . THR A 1 100 ? 22.980 -14.331 40.589 1.00 10.91 634 THR A C 1
ATOM 602 O O . THR A 1 100 ? 21.978 -14.549 41.259 1.00 11.45 634 THR A O 1
ATOM 606 N N . GLN A 1 101 ? 23.127 -13.221 39.872 1.00 9.53 635 GLN A N 1
ATOM 607 C CA . GLN A 1 101 ? 22.149 -12.147 39.986 1.00 9.04 635 GLN A CA 1
ATOM 608 C C . GLN A 1 101 ? 20.813 -12.440 39.313 1.00 8.82 635 GLN A C 1
ATOM 609 O O . GLN A 1 101 ? 19.808 -11.798 39.627 1.00 9.36 635 GLN A O 1
ATOM 615 N N . LEU A 1 102 ? 20.792 -13.402 38.393 1.00 8.19 636 LEU A N 1
ATOM 616 C CA . LEU A 1 102 ? 19.558 -13.745 37.690 1.00 7.98 636 LEU A CA 1
ATOM 617 C C . LEU A 1 102 ? 19.214 -15.218 37.855 1.00 8.02 636 LEU A C 1
ATOM 618 O O . LEU A 1 102 ? 18.558 -15.819 36.990 1.00 8.90 636 LEU A O 1
ATOM 623 N N . LYS A 1 103 ? 19.662 -15.801 38.960 1.00 8.25 637 LYS A N 1
ATOM 624 C CA . LYS A 1 103 ? 19.442 -17.221 39.192 1.00 8.64 637 LYS A CA 1
ATOM 625 C C . LYS A 1 103 ? 17.944 -17.540 39.308 1.00 8.72 637 LYS A C 1
ATOM 626 O O . LYS A 1 103 ? 17.136 -16.674 39.640 1.00 8.35 637 LYS A O 1
ATOM 632 N N . ASN A 1 104 ? 17.595 -18.786 38.999 1.00 8.11 638 ASN A N 1
ATOM 633 C CA . ASN A 1 104 ? 16.230 -19.296 39.088 1.00 8.41 638 ASN A CA 1
ATOM 634 C C . ASN A 1 104 ? 15.462 -18.723 40.276 1.00 8.27 638 ASN A C 1
ATOM 635 O O . ASN A 1 104 ? 15.917 -18.822 41.420 1.00 8.57 638 ASN A O 1
ATOM 640 N N . GLY A 1 105 ? 14.304 -18.131 39.998 1.00 8.61 639 GLY A N 1
ATOM 641 C CA . GLY A 1 105 ? 13.451 -17.583 41.045 1.00 8.60 639 GLY A CA 1
ATOM 642 C C . GLY A 1 105 ? 13.611 -16.085 41.251 1.00 8.51 639 GLY A C 1
ATOM 643 O O . GLY A 1 105 ? 12.764 -15.450 41.872 1.00 8.84 639 GLY A O 1
ATOM 644 N N . THR A 1 106 ? 14.692 -15.516 40.731 1.00 8.39 640 THR A N 1
ATOM 645 C CA . THR A 1 106 ? 14.968 -14.096 40.951 1.00 8.58 640 THR A CA 1
ATOM 646 C C . THR A 1 106 ? 13.939 -13.198 40.270 1.00 8.92 640 THR A C 1
ATOM 647 O O . THR A 1 106 ? 13.611 -13.386 39.093 1.00 9.13 640 THR A O 1
ATOM 651 N N . LYS A 1 107 ? 13.422 -12.232 41.024 1.00 8.65 641 LYS A N 1
ATOM 652 C CA . LYS A 1 107 ? 12.555 -11.215 40.452 1.00 8.93 641 LYS A CA 1
ATOM 653 C C . LYS A 1 107 ? 13.431 -10.096 39.929 1.00 8.47 641 LYS A C 1
ATOM 654 O O . LYS A 1 107 ? 14.343 -9.642 40.623 1.00 8.82 641 LYS A O 1
ATOM 660 N N . PHE A 1 108 ? 13.160 -9.660 38.703 1.00 7.80 642 PHE A N 1
ATOM 661 C CA . PHE A 1 108 ? 13.956 -8.599 38.088 1.00 7.30 642 PHE A CA 1
ATOM 662 C C . PHE A 1 108 ? 13.104 -7.734 37.167 1.00 6.76 642 PHE A C 1
ATOM 663 O O . PHE A 1 108 ? 11.869 -7.837 37.173 1.00 6.73 642 PHE A O 1
ATOM 671 N N . VAL A 1 109 ? 13.750 -6.862 36.399 1.00 6.35 643 VAL A N 1
ATOM 672 C CA . VAL A 1 109 ? 13.033 -5.886 35.590 1.00 6.87 643 VAL A CA 1
ATOM 673 C C . VAL A 1 109 ? 13.470 -5.986 34.132 1.00 6.75 643 VAL A C 1
ATOM 674 O O . VAL A 1 109 ? 14.662 -6.096 33.841 1.00 6.82 643 VAL A O 1
ATOM 678 N N . LEU A 1 110 ? 12.496 -5.954 33.225 1.00 6.90 644 LEU A N 1
ATOM 679 C CA . LEU A 1 110 ? 12.758 -6.015 31.791 1.00 7.13 644 LEU A CA 1
ATOM 680 C C . LEU A 1 110 ? 12.279 -4.713 31.180 1.00 7.47 644 LEU A C 1
ATOM 681 O O . LEU A 1 110 ? 11.202 -4.230 31.525 1.00 7.62 644 LEU A O 1
ATOM 686 N N . LYS A 1 111 ? 13.075 -4.139 30.284 1.00 7.66 645 LYS A N 1
ATOM 687 C CA . LYS A 1 111 ? 12.725 -2.856 29.696 1.00 8.61 645 LYS A CA 1
ATOM 688 C C . LYS A 1 111 ? 12.678 -2.926 28.183 1.00 9.40 645 LYS A C 1
ATOM 689 O O . LYS A 1 111 ? 13.568 -3.498 27.550 1.00 8.95 645 LYS A O 1
ATOM 695 N N . LEU A 1 112 ? 11.627 -2.336 27.616 1.00 10.14 646 LEU A N 1
ATOM 696 C CA . LEU A 1 112 ? 11.448 -2.257 26.176 1.00 10.89 646 LEU A CA 1
ATOM 697 C C . LEU A 1 112 ? 11.355 -0.795 25.790 1.00 11.90 646 LEU A C 1
ATOM 698 O O . LEU A 1 112 ? 10.783 0.010 26.523 1.00 11.71 646 LEU A O 1
ATOM 703 N N . TYR A 1 113 ? 11.919 -0.450 24.641 1.00 12.79 647 TYR A N 1
ATOM 704 C CA . TYR A 1 113 ? 11.661 0.854 24.063 1.00 14.50 647 TYR A CA 1
ATOM 705 C C . TYR A 1 113 ? 10.187 0.983 23.705 1.00 15.70 647 TYR A C 1
ATOM 706 O O . TYR A 1 113 ? 9.570 0.040 23.208 1.00 15.71 647 TYR A O 1
ATOM 715 N N . LYS A 1 114 ? 9.629 2.155 23.970 1.00 17.67 648 LYS A N 1
ATOM 716 C CA . LYS A 1 114 ? 8.258 2.441 23.584 1.00 19.69 648 LYS A CA 1
ATOM 717 C C . LYS A 1 114 ? 8.133 2.526 22.066 1.00 21.05 648 LYS A C 1
ATOM 718 O O . LYS A 1 114 ? 9.110 2.815 21.372 1.00 21.59 648 LYS A O 1
ATOM 724 N N . LYS A 1 115 ? 6.929 2.253 21.564 1.00 22.71 649 LYS A N 1
ATOM 725 C CA . LYS A 1 115 ? 6.623 2.385 20.144 1.00 24.13 649 LYS A CA 1
ATOM 726 C C . LYS A 1 115 ? 6.893 3.812 19.672 1.00 24.36 649 LYS A C 1
ATOM 727 O O . LYS A 1 115 ? 7.786 4.042 18.856 1.00 25.31 649 LYS A O 1
ATOM 733 N N . GLU A 1 118 ? 11.634 0.626 19.062 1.00 36.88 652 GLU A N 1
ATOM 734 C CA . GLU A 1 118 ? 11.048 1.664 18.212 1.00 36.77 652 GLU A CA 1
ATOM 735 C C . GLU A 1 118 ? 11.865 1.913 16.943 1.00 36.41 652 GLU A C 1
ATOM 736 O O . GLU A 1 118 ? 12.859 1.230 16.687 1.00 36.34 652 GLU A O 1
ATOM 742 N N . GLN A 1 119 ? 11.442 2.903 16.158 1.00 35.88 653 GLN A N 1
ATOM 743 C CA . GLN A 1 119 ? 12.057 3.173 14.859 1.00 35.38 653 GLN A CA 1
ATOM 744 C C . GLN A 1 119 ? 13.517 3.612 14.973 1.00 34.55 653 GLN A C 1
ATOM 745 O O . GLN A 1 119 ? 14.317 3.360 14.073 1.00 34.84 653 GLN A O 1
ATOM 751 N N . GLN A 1 120 ? 13.861 4.266 16.080 1.00 33.46 654 GLN A N 1
ATOM 752 C CA . GLN A 1 120 ? 15.238 4.699 16.309 1.00 32.34 654 GLN A CA 1
ATOM 753 C C . GLN A 1 120 ? 16.083 3.606 16.972 1.00 31.23 654 GLN A C 1
ATOM 754 O O . GLN A 1 120 ? 17.300 3.752 17.103 1.00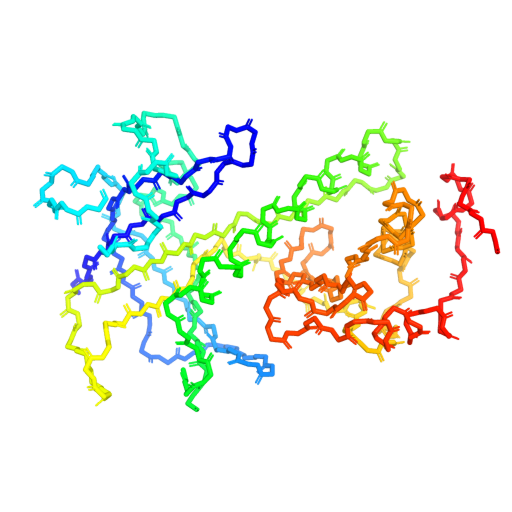 31.50 654 GLN A O 1
ATOM 760 N N . ALA A 1 121 ? 15.439 2.513 17.379 1.00 29.66 655 ALA A N 1
ATOM 761 C CA . ALA A 1 121 ? 16.107 1.471 18.171 1.00 27.99 655 ALA A CA 1
ATOM 762 C C . ALA A 1 121 ? 16.664 0.298 17.356 1.00 26.80 655 ALA A C 1
ATOM 763 O O . ALA A 1 121 ? 16.024 -0.754 17.235 1.00 27.03 655 ALA A O 1
ATOM 765 N N . SER A 1 122 ? 17.866 0.484 16.819 1.00 24.80 656 SER A N 1
ATOM 766 C CA . SER A 1 122 ? 18.585 -0.576 16.124 1.00 22.68 656 SER A CA 1
ATOM 767 C C . SER A 1 122 ? 19.084 -1.618 17.117 1.00 21.16 656 SER A C 1
ATOM 768 O O . SER A 1 122 ? 19.073 -1.396 18.327 1.00 20.61 656 SER A O 1
ATOM 771 N N . ARG A 1 123 ? 19.533 -2.754 16.597 1.00 19.33 657 ARG A N 1
ATOM 772 C CA . ARG A 1 123 ? 20.123 -3.786 17.437 1.00 17.54 657 ARG A CA 1
ATOM 773 C C . ARG A 1 123 ? 21.302 -3.208 18.222 1.00 17.09 657 ARG A C 1
ATOM 774 O O . ARG A 1 123 ? 21.453 -3.458 19.419 1.00 16.43 657 ARG A O 1
ATOM 782 N N . GLU A 1 124 ? 22.132 -2.427 17.539 1.00 16.38 658 GLU A N 1
ATOM 783 C CA . GLU A 1 124 ? 23.317 -1.844 18.162 1.00 15.98 658 GLU A CA 1
ATOM 784 C C . GLU A 1 124 ? 22.976 -0.942 19.349 1.00 15.29 658 GLU A C 1
ATOM 785 O O . GLU A 1 124 ? 23.744 -0.856 20.314 1.00 14.65 658 GLU A O 1
ATOM 791 N N . LEU A 1 125 ? 21.824 -0.282 19.288 1.00 14.20 659 LEU A N 1
ATOM 792 C CA . LEU A 1 125 ? 21.408 0.619 20.366 1.00 13.47 659 LEU A CA 1
ATOM 793 C C . LEU A 1 125 ? 21.266 -0.085 21.713 1.00 12.63 659 LEU A C 1
ATOM 794 O O . LEU A 1 125 ? 21.645 0.457 22.755 1.00 12.38 659 LEU A O 1
ATOM 799 N N . TYR A 1 126 ? 20.698 -1.287 21.697 1.00 11.67 660 TYR A N 1
ATOM 800 C CA . TYR A 1 126 ? 20.513 -2.046 22.933 1.00 11.12 660 TYR A CA 1
ATOM 801 C C . TYR A 1 126 ? 21.847 -2.355 23.584 1.00 10.39 660 TYR A C 1
ATOM 802 O O . TYR A 1 126 ? 22.011 -2.235 24.801 1.00 9.98 660 TYR A O 1
ATOM 811 N N . PHE A 1 127 ? 22.799 -2.778 22.761 1.00 9.97 661 PHE A N 1
ATOM 812 C CA . PHE A 1 127 ? 24.130 -3.071 23.254 1.00 9.74 661 PHE A CA 1
ATOM 813 C C . PHE A 1 127 ? 24.819 -1.795 23.730 1.00 10.11 661 PHE A C 1
ATOM 814 O O . PHE A 1 127 ? 25.518 -1.799 24.730 1.00 9.45 661 PHE A O 1
ATOM 822 N N . GLU A 1 128 ? 24.608 -0.701 23.009 1.00 10.04 662 GLU A N 1
ATOM 823 C CA . GLU A 1 128 ? 25.142 0.593 23.414 1.00 10.62 662 GLU A CA 1
ATOM 824 C C . GLU A 1 128 ? 24.609 1.015 24.790 1.00 10.23 662 GLU A C 1
ATOM 825 O O . GLU A 1 128 ? 25.365 1.503 25.634 1.00 10.24 662 GLU A O 1
ATOM 831 N N . ASP A 1 129 ? 23.309 0.824 25.016 1.00 9.76 663 ASP A N 1
ATOM 832 C CA . ASP A 1 129 ? 22.693 1.171 26.299 1.00 9.72 663 ASP A CA 1
ATOM 833 C C . ASP A 1 129 ? 23.303 0.380 27.452 1.00 9.15 663 ASP A C 1
ATOM 834 O O . ASP A 1 129 ? 23.631 0.930 28.501 1.00 9.01 663 ASP A O 1
ATOM 839 N N . VAL A 1 130 ? 23.432 -0.924 27.253 1.00 8.52 664 VAL A N 1
ATOM 840 C CA . VAL A 1 130 ? 23.967 -1.799 28.284 1.00 7.98 664 VAL A CA 1
ATOM 841 C C . VAL A 1 130 ? 25.438 -1.496 28.559 1.00 7.69 664 VAL A C 1
ATOM 842 O O . VAL A 1 130 ? 25.853 -1.413 29.710 1.00 7.16 664 VAL A O 1
ATOM 846 N N . LYS A 1 131 ? 26.220 -1.304 27.501 1.00 7.37 665 LYS A N 1
ATOM 847 C CA . LYS A 1 131 ? 27.616 -0.926 27.682 1.00 7.56 665 LYS A CA 1
ATOM 848 C C . LYS A 1 131 ? 27.727 0.381 28.455 1.00 7.51 665 LYS A C 1
ATOM 849 O O . LYS A 1 131 ? 28.578 0.516 29.332 1.00 7.70 665 LYS A O 1
ATOM 855 N N . MET A 1 132 ? 26.862 1.338 28.130 1.00 6.86 666 MET A N 1
ATOM 856 C CA . MET A 1 132 ? 26.854 2.614 28.847 1.00 7.16 666 MET A CA 1
ATOM 857 C C . MET A 1 132 ? 26.670 2.407 30.342 1.00 7.47 666 MET A C 1
ATOM 858 O O . MET A 1 132 ? 27.386 2.994 31.149 1.00 7.70 666 MET A O 1
ATOM 863 N N . GLN A 1 133 ? 25.726 1.558 30.723 1.00 7.29 667 GLN A N 1
ATOM 864 C CA . GLN A 1 133 ? 25.498 1.344 32.145 1.00 7.22 667 GLN A CA 1
ATOM 865 C C . GLN A 1 133 ? 26.725 0.687 32.781 1.00 7.16 667 GLN A C 1
AT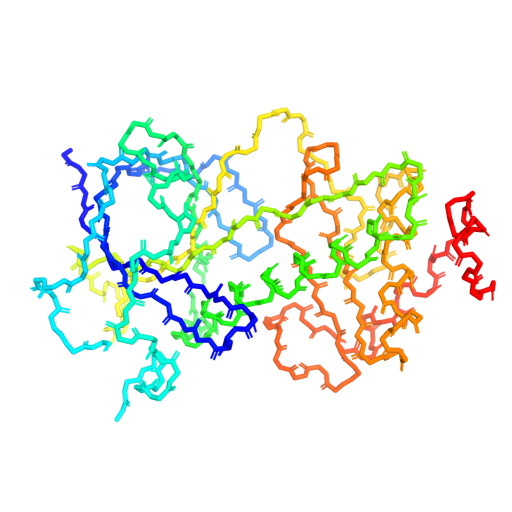OM 866 O O . GLN A 1 133 ? 27.092 1.004 33.910 1.00 6.73 667 GLN A O 1
ATOM 872 N N . MET A 1 134 ? 27.381 -0.200 32.037 1.00 6.78 668 MET A N 1
ATOM 873 C CA . MET A 1 134 ? 28.603 -0.825 32.536 1.00 7.11 668 MET A CA 1
ATOM 874 C C . MET A 1 134 ? 29.737 0.181 32.690 1.00 7.16 668 MET A C 1
ATOM 875 O O . MET A 1 134 ? 30.531 0.083 33.627 1.00 7.37 668 MET A O 1
ATOM 880 N N . VAL A 1 135 ? 29.818 1.143 31.773 1.00 7.00 669 VAL A N 1
ATOM 881 C CA . VAL A 1 135 ? 30.816 2.202 31.883 1.00 7.31 669 VAL A CA 1
ATOM 882 C C . VAL A 1 135 ? 30.540 3.013 33.139 1.00 7.25 669 VAL A C 1
ATOM 883 O O . VAL A 1 135 ? 31.452 3.389 33.868 1.00 7.12 669 VAL A O 1
ATOM 887 N N . CYS A 1 136 ? 29.267 3.260 33.413 1.00 7.33 670 CYS A N 1
ATOM 888 C CA . CYS A 1 136 ? 28.924 4.021 34.603 1.00 7.58 670 CYS A CA 1
ATOM 889 C C . CYS A 1 136 ? 29.281 3.254 35.883 1.00 7.65 670 CYS A C 1
ATOM 890 O O . CYS A 1 136 ? 29.691 3.858 36.861 1.00 7.10 670 CYS A O 1
ATOM 893 N N . ARG A 1 137 ? 29.142 1.929 35.871 1.00 7.98 671 ARG A N 1
ATOM 894 C CA . ARG A 1 137 ? 29.600 1.125 37.001 1.00 8.80 671 ARG A CA 1
ATOM 895 C C . ARG A 1 137 ? 31.078 1.357 37.270 1.00 8.50 671 ARG A C 1
ATOM 896 O O . ARG A 1 137 ? 31.490 1.482 38.422 1.00 8.66 671 ARG A O 1
ATOM 904 N N . ASP A 1 138 ? 31.882 1.425 36.208 1.00 8.27 672 ASP A N 1
ATOM 905 C CA . ASP A 1 138 ? 33.306 1.710 36.367 1.00 8.59 672 ASP A CA 1
ATOM 906 C C . ASP A 1 138 ? 33.507 3.080 37.018 1.00 8.26 672 ASP A C 1
ATOM 907 O O . ASP A 1 138 ? 34.371 3.249 37.885 1.00 8.65 672 ASP A O 1
ATOM 912 N N . TRP A 1 139 ? 32.706 4.065 36.617 1.00 7.28 673 TRP A N 1
ATOM 913 C CA . TRP A 1 139 ? 32.828 5.393 37.216 1.00 7.06 673 TRP A CA 1
ATOM 914 C C . TRP A 1 139 ? 32.426 5.377 38.687 1.00 6.88 673 TRP A C 1
ATOM 915 O O . TRP A 1 139 ? 33.023 6.072 39.520 1.00 6.76 673 TRP A O 1
ATOM 926 N N . GLY A 1 140 ? 31.402 4.594 39.009 1.00 6.83 674 GLY A N 1
ATOM 927 C CA . GLY A 1 140 ? 30.989 4.445 40.399 1.00 6.75 674 GLY A CA 1
ATOM 928 C C . GLY A 1 140 ? 32.123 3.883 41.231 1.00 6.99 674 GLY A C 1
ATOM 929 O O . GLY A 1 140 ? 32.399 4.362 42.329 1.00 7.54 674 GLY A O 1
ATOM 930 N N . ASN A 1 141 ? 32.788 2.857 40.711 1.00 7.46 675 ASN A N 1
ATOM 931 C CA . ASN A 1 141 ? 33.938 2.294 41.420 1.00 8.17 675 ASN A CA 1
ATOM 932 C C . ASN A 1 141 ? 35.061 3.299 41.621 1.00 8.51 675 ASN A C 1
ATOM 933 O O . ASN A 1 141 ? 35.676 3.354 42.689 1.00 8.62 675 ASN A O 1
ATOM 938 N N . LYS A 1 142 ? 35.311 4.105 40.595 1.00 8.35 676 LYS A N 1
ATOM 939 C CA . LYS A 1 142 ? 36.377 5.088 40.645 1.00 8.68 676 LYS A CA 1
ATOM 940 C C . LYS A 1 142 ? 36.050 6.138 41.705 1.00 8.55 676 LYS A C 1
ATOM 941 O O . LYS A 1 142 ? 36.907 6.525 42.506 1.00 9.28 676 LYS A O 1
ATOM 947 N N . PHE A 1 143 ? 34.798 6.583 41.711 1.00 8.04 677 PHE A N 1
ATOM 948 C CA . PHE A 1 143 ? 34.306 7.534 42.713 1.00 8.24 677 PHE A CA 1
ATOM 949 C C . PHE A 1 143 ? 34.479 6.963 44.125 1.00 8.79 677 PHE A C 1
ATOM 950 O O . PHE A 1 143 ? 34.941 7.653 45.042 1.00 8.98 677 PHE A O 1
ATOM 958 N N . ASN A 1 144 ? 34.127 5.694 44.295 1.00 9.74 678 ASN A N 1
ATOM 959 C CA . ASN A 1 144 ? 34.207 5.050 45.602 1.00 10.73 678 ASN A CA 1
ATOM 960 C C . ASN A 1 144 ? 35.634 4.945 46.137 1.00 11.79 678 ASN A C 1
ATOM 961 O O . ASN A 1 144 ? 35.848 4.931 47.356 1.00 12.04 678 ASN A O 1
ATOM 966 N N . GLN A 1 145 ? 36.605 4.892 45.232 1.00 12.88 679 GLN A N 1
ATOM 967 C CA . GLN A 1 145 ? 38.012 4.788 45.632 1.00 14.62 679 GLN A CA 1
ATOM 968 C C . GLN A 1 145 ? 38.471 6.067 46.323 1.00 14.82 679 GLN A C 1
ATOM 969 O O . GLN A 1 145 ? 39.460 6.072 47.061 1.00 15.05 679 GLN A O 1
ATOM 975 N N . LYS A 1 146 ? 37.744 7.155 46.092 1.00 15.05 680 LYS A N 1
ATOM 976 C CA . LYS A 1 146 ? 38.062 8.429 46.732 1.00 15.85 680 LYS A CA 1
ATOM 977 C C . LYS A 1 146 ? 37.570 8.478 48.178 1.00 15.87 680 LYS A C 1
ATOM 978 O O . LYS A 1 146 ? 37.786 9.462 48.883 1.00 16.68 680 LYS A O 1
ATOM 984 N N . LYS A 1 147 ? 36.917 7.405 48.616 1.00 15.99 681 LYS A N 1
ATOM 985 C CA . LYS A 1 147 ? 36.370 7.318 49.966 1.00 16.25 681 LYS A CA 1
ATOM 986 C C . LYS A 1 147 ? 35.404 8.466 50.270 1.00 15.72 681 LYS A C 1
ATOM 987 O O . LYS A 1 147 ? 35.592 9.199 51.243 1.00 15.84 681 LYS A O 1
ATOM 993 N N . PRO A 1 148 ? 34.361 8.629 49.440 1.00 14.99 682 PRO A N 1
ATOM 994 C CA . PRO A 1 148 ? 33.334 9.633 49.708 1.00 14.78 682 PRO A CA 1
ATOM 995 C C . PRO A 1 148 ? 32.479 9.224 50.909 1.00 14.62 682 PRO A C 1
ATOM 996 O O . PRO A 1 148 ? 32.469 8.049 51.283 1.00 14.40 682 PRO A O 1
ATOM 1000 N N . PRO A 1 149 ? 31.753 10.182 51.514 1.00 14.71 683 PRO A N 1
ATOM 1001 C CA . PRO A 1 149 ? 30.950 9.812 52.681 1.00 14.76 683 PRO A CA 1
ATOM 1002 C C . PRO A 1 149 ? 29.907 8.746 52.364 1.00 14.36 683 PRO A C 1
ATOM 1003 O O . PRO A 1 149 ? 29.622 7.894 53.208 1.00 14.69 683 PRO A O 1
ATOM 1007 N N . LYS A 1 150 ? 29.341 8.793 51.158 1.00 13.69 684 LYS A N 1
ATOM 1008 C CA . LYS A 1 150 ? 28.427 7.751 50.707 1.00 12.96 684 LYS A CA 1
ATOM 1009 C C . LYS A 1 150 ? 28.933 7.149 49.406 1.00 12.71 684 LYS A C 1
ATOM 1010 O O . LYS A 1 150 ? 29.088 7.851 48.407 1.00 11.84 684 LYS A O 1
ATOM 1016 N N . LYS A 1 151 ? 29.209 5.851 49.436 1.00 12.71 685 LYS A N 1
ATOM 1017 C CA . LYS A 1 151 ? 29.618 5.138 48.241 1.00 12.89 685 LYS A CA 1
ATOM 1018 C C . LYS A 1 151 ? 28.392 4.859 47.392 1.00 12.50 685 LYS A C 1
ATOM 1019 O O . LYS A 1 151 ? 27.274 4.781 47.906 1.00 12.83 685 LYS A O 1
ATOM 1025 N N . ILE A 1 152 ? 28.600 4.721 46.087 1.00 11.86 686 ILE A N 1
ATOM 1026 C CA . ILE A 1 152 ? 27.486 4.503 45.174 1.00 11.36 686 ILE A CA 1
ATOM 1027 C C . ILE A 1 152 ? 27.681 3.221 44.386 1.00 10.97 686 ILE A C 1
ATOM 1028 O O . ILE A 1 152 ? 28.757 2.621 44.401 1.00 11.30 686 ILE A O 1
ATOM 1033 N N . GLU A 1 153 ? 26.633 2.800 43.700 1.00 10.52 687 GLU A N 1
ATOM 1034 C CA . GLU A 1 15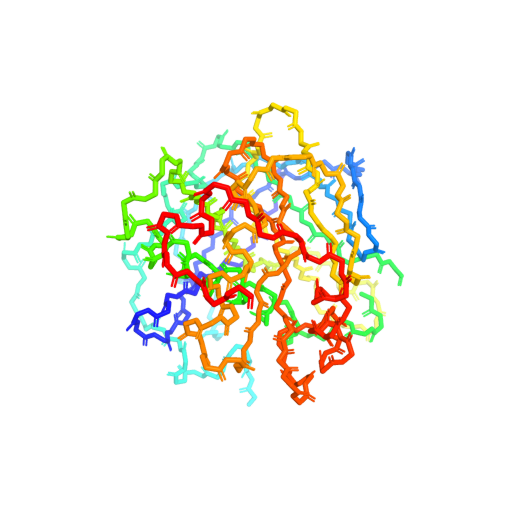3 ? 26.726 1.601 42.894 1.00 10.07 687 GLU A CA 1
ATOM 1035 C C . GLU A 1 153 ? 25.673 1.684 41.810 1.00 9.17 687 GLU A C 1
ATOM 1036 O O . GLU A 1 153 ? 24.569 2.143 42.071 1.00 9.07 687 GLU A O 1
ATOM 1042 N N . PHE A 1 154 ? 26.031 1.268 40.600 1.00 8.15 688 PHE A N 1
ATOM 1043 C CA . PHE A 1 154 ? 25.064 1.126 39.516 1.00 7.78 688 PHE A CA 1
ATOM 1044 C C . PHE A 1 154 ? 24.723 -0.334 39.317 1.00 7.48 688 PHE A C 1
ATOM 1045 O O . PHE A 1 154 ? 25.597 -1.200 39.425 1.00 7.31 688 PHE A O 1
ATOM 1053 N N . LEU A 1 155 ? 23.459 -0.597 39.023 1.00 6.76 689 LEU A N 1
ATOM 1054 C CA . LEU A 1 155 ? 23.015 -1.957 38.726 1.00 6.84 689 LEU A CA 1
ATOM 1055 C C . LEU A 1 155 ? 23.694 -2.490 37.477 1.00 6.70 689 LEU A C 1
ATOM 1056 O O . LEU A 1 155 ? 24.005 -1.738 36.553 1.00 6.54 689 LEU A O 1
ATOM 1061 N N . MET A 1 156 ? 23.899 -3.806 37.452 1.00 6.47 690 MET A N 1
ATOM 1062 C CA . MET A 1 156 ? 24.140 -4.508 36.200 1.00 7.00 690 MET A CA 1
ATOM 1063 C C . MET A 1 156 ? 22.969 -4.299 35.242 1.00 6.90 690 MET A C 1
ATOM 1064 O O . MET A 1 156 ? 21.824 -4.098 35.662 1.00 7.26 690 MET A O 1
ATOM 1069 N N . SER A 1 157 ? 23.262 -4.359 33.948 1.00 7.25 691 SER A N 1
ATOM 1070 C CA . SER A 1 157 ? 22.224 -4.457 32.926 1.00 7.48 691 SER A CA 1
ATOM 1071 C C . SER A 1 157 ? 22.716 -5.470 31.896 1.00 6.97 691 SER A C 1
ATOM 1072 O O . SER A 1 157 ? 23.924 -5.660 31.740 1.00 7.16 691 SER A O 1
ATOM 1075 N N . TRP A 1 158 ? 21.778 -6.110 31.201 1.00 5.89 692 TRP A N 1
ATOM 1076 C CA . TRP A 1 158 ? 22.097 -7.115 30.187 1.00 5.71 692 TRP A CA 1
ATOM 1077 C C . TRP A 1 158 ? 21.200 -6.906 28.977 1.00 5.59 692 TRP A C 1
ATOM 1078 O O . TRP A 1 158 ? 20.094 -6.392 29.115 1.00 5.48 692 TRP A O 1
ATOM 1089 N N . VAL A 1 159 ? 21.668 -7.309 27.800 1.00 5.89 693 VAL A N 1
ATOM 1090 C CA . VAL A 1 159 ? 20.788 -7.361 26.633 1.00 6.29 693 VAL A CA 1
ATOM 1091 C C . VAL A 1 159 ? 20.157 -8.743 26.574 1.00 6.48 693 VAL A C 1
ATOM 1092 O O . VAL A 1 159 ? 20.835 -9.747 26.782 1.00 6.35 693 VAL A O 1
ATOM 1096 N N . VAL A 1 160 ? 18.858 -8.799 26.298 1.00 6.63 694 VAL A N 1
ATOM 1097 C CA . VAL A 1 160 ? 18.213 -10.081 26.063 1.00 7.53 694 VAL A CA 1
ATOM 1098 C C . VAL A 1 160 ? 17.512 -10.089 24.710 1.00 7.79 694 VAL A C 1
ATOM 1099 O O . VAL A 1 160 ? 16.787 -9.150 24.360 1.00 8.12 694 VAL A O 1
ATOM 1103 N N . GLU A 1 161 ? 17.770 -11.143 23.944 1.00 7.71 695 GLU A N 1
ATOM 1104 C CA . GLU A 1 161 ? 17.063 -11.374 22.696 1.00 8.10 695 GLU A CA 1
ATOM 1105 C C . GLU A 1 161 ? 15.943 -12.329 23.022 1.00 7.81 695 GLU A C 1
ATOM 1106 O O . GLU A 1 161 ? 16.198 -13.441 23.475 1.00 7.58 695 GLU A O 1
ATOM 1112 N N . LEU A 1 162 ? 14.705 -11.890 22.799 1.00 8.03 696 LEU A N 1
ATOM 1113 C CA . LEU A 1 162 ? 13.538 -12.693 23.148 1.00 8.33 696 LEU A CA 1
ATOM 1114 C C . LEU A 1 162 ? 13.197 -13.613 21.973 1.00 8.63 696 LEU A C 1
ATOM 1115 O O . LEU A 1 162 ? 12.281 -13.353 21.182 1.00 8.58 696 LEU A O 1
ATOM 1120 N N . ILE A 1 163 ? 13.966 -14.690 21.878 1.00 8.86 697 ILE A N 1
ATOM 1121 C CA . ILE A 1 163 ? 14.022 -15.517 20.673 1.00 9.54 697 ILE A CA 1
ATOM 1122 C C . ILE A 1 163 ? 12.763 -16.347 20.415 1.00 10.28 697 ILE A C 1
ATOM 1123 O O . ILE A 1 163 ? 12.614 -16.903 19.320 1.00 10.75 697 ILE A O 1
ATOM 1128 N N . ASP A 1 164 ? 11.875 -16.439 21.406 1.00 10.65 698 ASP A N 1
ATOM 1129 C CA . ASP A 1 164 ? 10.606 -17.169 21.243 1.00 11.75 698 ASP A CA 1
ATOM 1130 C C . ASP A 1 164 ? 9.555 -16.305 20.556 1.00 12.48 698 ASP A C 1
ATOM 1131 O O . ASP A 1 164 ? 8.530 -16.812 20.094 1.00 12.43 698 ASP A O 1
ATOM 1136 N N . ARG A 1 165 ? 9.803 -15.003 20.492 1.00 13.19 699 ARG A N 1
ATOM 1137 C CA . ARG A 1 165 ? 8.814 -14.083 19.945 1.00 14.36 699 ARG A CA 1
ATOM 1138 C C . ARG A 1 165 ? 8.976 -13.888 18.447 1.00 15.95 699 ARG A C 1
ATOM 1139 O O . ARG A 1 165 ? 10.086 -13.891 17.925 1.00 15.99 699 ARG A O 1
ATOM 1147 N N . SER A 1 166 ? 7.855 -13.726 17.755 1.00 18.13 700 SER A N 1
ATOM 1148 C CA . SER A 1 166 ? 7.884 -13.331 16.357 1.00 20.53 700 SER A CA 1
ATOM 1149 C C . SER A 1 166 ? 8.437 -11.907 16.249 1.00 22.00 700 SER A C 1
ATOM 1150 O O . SER A 1 166 ? 8.300 -11.110 17.180 1.00 22.03 700 SER A O 1
ATOM 1153 N N . PRO A 1 167 ? 9.072 -11.578 15.114 1.00 24.07 701 PRO A N 1
ATOM 1154 C CA . PRO A 1 167 ? 9.549 -10.212 14.914 1.00 25.69 701 PRO A CA 1
ATOM 1155 C C . PRO A 1 167 ? 8.418 -9.298 14.432 1.00 27.47 701 PRO A C 1
ATOM 1156 O O . PRO A 1 167 ? 8.477 -8.764 13.317 1.00 28.39 701 PRO A O 1
ATOM 1160 N N . SER A 1 168 ? 7.402 -9.123 15.274 1.00 29.03 702 SER A N 1
ATOM 1161 C CA . SER A 1 168 ? 6.188 -8.380 14.919 1.00 30.69 702 SER A CA 1
ATOM 1162 C C . SER A 1 168 ? 6.415 -6.883 14.648 1.00 31.44 702 SER A C 1
ATOM 1163 O O . SER A 1 168 ? 5.886 -6.024 15.362 1.00 31.93 702 SER A O 1
ATOM 1166 N N . SER A 1 169 ? 7.189 -6.586 13.603 1.00 32.20 703 SER A N 1
ATOM 1167 C CA . SER A 1 169 ? 7.454 -5.209 13.178 1.00 32.70 703 SER A CA 1
ATOM 1168 C C . SER A 1 169 ? 7.798 -5.150 11.681 1.00 32.76 703 SER A C 1
ATOM 1169 O O . SER A 1 169 ? 6.985 -5.534 10.839 1.00 33.06 703 SER A O 1
ATOM 1172 N N . ASN A 1 170 ? 8.995 -4.668 11.354 1.00 32.69 704 ASN A N 1
ATOM 1173 C CA . ASN A 1 170 ? 9.497 -4.693 9.978 1.00 32.35 704 ASN A CA 1
ATOM 1174 C C . ASN A 1 170 ? 10.220 -6.011 9.692 1.00 31.69 704 ASN A C 1
ATOM 1175 O O . ASN A 1 170 ? 10.608 -6.293 8.553 1.00 32.21 704 ASN A O 1
ATOM 1180 N N . GLY A 1 171 ? 10.390 -6.821 10.734 1.00 30.58 705 GLY A N 1
ATOM 1181 C CA . GLY A 1 171 ? 11.059 -8.111 10.610 1.00 28.82 705 GLY A CA 1
ATOM 1182 C C . GLY A 1 171 ? 12.236 -8.249 11.558 1.00 27.57 705 GLY A C 1
ATOM 1183 O O . GLY A 1 171 ? 12.923 -9.274 11.568 1.00 27.59 705 GLY A O 1
ATOM 1184 N N . GLN A 1 172 ? 12.464 -7.215 12.363 1.00 26.07 706 GLN A N 1
ATOM 1185 C CA . GLN A 1 172 ? 13.572 -7.209 13.316 1.00 24.50 706 GLN A CA 1
ATOM 1186 C C . GLN A 1 172 ? 13.246 -8.017 14.576 1.00 22.88 706 GLN A C 1
ATOM 1187 O O . GLN A 1 172 ? 12.144 -7.905 15.124 1.00 22.81 706 GLN A O 1
ATOM 1193 N N . PRO A 1 173 ? 14.203 -8.841 15.033 1.00 21.12 707 PRO A N 1
ATOM 1194 C CA . PRO A 1 173 ? 14.034 -9.632 16.251 1.00 19.65 707 PRO A CA 1
ATOM 1195 C C . PRO A 1 173 ? 13.679 -8.758 17.448 1.00 18.04 707 PRO A C 1
ATOM 1196 O O . PRO A 1 173 ? 14.015 -7.574 17.470 1.00 17.83 707 PRO A O 1
ATOM 1200 N N . ILE A 1 174 ? 13.006 -9.339 18.436 1.00 15.80 708 ILE A N 1
ATOM 1201 C CA . ILE A 1 174 ? 12.636 -8.583 19.622 1.00 14.14 708 ILE A CA 1
ATOM 1202 C C . ILE A 1 174 ? 13.794 -8.585 20.612 1.00 12.81 708 ILE A C 1
ATOM 1203 O O . ILE A 1 174 ? 14.244 -9.646 21.044 1.00 12.58 708 ILE A O 1
ATOM 1208 N N . LEU A 1 175 ? 14.286 -7.394 20.941 1.00 11.56 709 LEU A N 1
ATOM 1209 C CA . LEU A 1 175 ? 15.331 -7.241 21.946 1.00 10.69 709 LEU A CA 1
ATOM 1210 C C . LEU A 1 175 ? 14.835 -6.412 23.115 1.00 10.24 709 LEU A C 1
ATOM 1211 O O . LEU A 1 175 ? 13.864 -5.659 23.001 1.00 10.20 709 LEU A O 1
ATOM 1216 N N . CYS A 1 176 ? 15.513 -6.552 24.244 1.00 9.34 710 CYS A N 1
ATOM 1217 C CA . CYS A 1 176 ? 15.199 -5.751 25.413 1.00 8.85 710 CYS A CA 1
ATOM 1218 C C . CYS A 1 176 ? 16.447 -5.650 26.254 1.00 8.31 710 CYS A C 1
ATOM 1219 O O . CYS A 1 176 ? 17.481 -6.215 25.912 1.00 7.66 710 CYS A O 1
ATOM 1222 N N . SER A 1 177 ? 16.365 -4.902 27.343 1.00 7.47 711 SER A N 1
ATOM 1223 C CA . SER A 1 177 ? 17.408 -4.973 28.356 1.00 7.58 711 SER A CA 1
ATOM 1224 C C . SER A 1 177 ? 16.768 -5.431 29.653 1.00 7.27 711 SER A C 1
ATOM 1225 O O . SER A 1 177 ? 15.564 -5.244 29.863 1.00 7.75 711 SER A O 1
ATOM 1228 N N . ILE A 1 178 ? 17.566 -6.062 30.503 1.00 6.87 712 ILE A N 1
ATOM 1229 C CA . ILE A 1 178 ? 17.080 -6.471 31.811 1.00 6.18 712 ILE A CA 1
ATOM 1230 C C . ILE A 1 178 ? 18.064 -6.021 32.887 1.00 6.43 712 ILE A C 1
ATOM 1231 O O . ILE A 1 178 ? 19.237 -5.756 32.603 1.00 6.03 712 ILE A O 1
ATOM 1236 N N . GLU A 1 179 ? 17.569 -5.909 34.119 1.00 6.25 713 GLU A N 1
ATOM 1237 C CA . GLU A 1 179 ? 18.386 -5.486 35.246 1.00 6.24 713 GLU A CA 1
ATOM 1238 C C . GLU A 1 179 ? 17.714 -5.935 36.527 1.00 6.25 713 GLU A C 1
ATOM 1239 O O . GLU A 1 179 ? 16.547 -6.303 36.512 1.00 5.49 713 GLU A O 1
ATOM 1245 N N . PRO A 1 180 ? 18.452 -5.899 37.642 1.00 6.46 714 PRO A N 1
ATOM 1246 C CA . PRO A 1 180 ? 17.859 -6.285 38.924 1.00 6.90 714 PRO A CA 1
ATOM 1247 C C . PRO A 1 180 ? 16.712 -5.368 39.331 1.00 7.40 714 PRO A C 1
ATOM 1248 O O . PRO A 1 180 ? 16.634 -4.227 38.878 1.00 7.35 714 PRO A O 1
ATOM 1252 N N . LEU A 1 181 ? 15.825 -5.882 40.175 1.00 7.70 715 LEU A N 1
ATOM 1253 C CA . LEU A 1 181 ? 14.726 -5.089 40.714 1.00 8.20 715 LEU A CA 1
ATOM 1254 C C . LEU A 1 181 ? 15.218 -4.252 41.888 1.00 8.58 715 LEU A C 1
ATOM 1255 O O . LEU A 1 181 ? 15.832 -4.777 42.813 1.00 9.16 715 LEU A O 1
ATOM 1260 N N . LEU A 1 182 ? 14.955 -2.948 41.837 1.00 9.29 716 LEU A N 1
ATOM 1261 C CA . LEU A 1 182 ? 15.216 -2.071 42.974 1.00 9.76 716 LEU A CA 1
ATOM 1262 C C . LEU A 1 182 ? 14.026 -2.102 43.914 1.00 10.54 716 LEU A C 1
ATOM 1263 O O . LEU A 1 182 ? 12.877 -1.915 43.492 1.00 10.62 716 LEU A O 1
ATOM 1268 N N . VAL A 1 183 ? 14.308 -2.341 45.187 1.00 11.84 717 VAL A N 1
ATOM 1269 C CA . VAL A 1 183 ? 13.256 -2.347 46.196 1.00 13.17 717 VAL A CA 1
ATOM 1270 C C . VAL A 1 183 ? 13.371 -1.082 47.048 1.00 12.99 717 VAL A C 1
ATOM 1271 O O . VAL A 1 183 ? 14.406 -0.830 47.656 1.00 13.73 717 VAL A O 1
ATOM 1275 N N . GLY A 1 184 ? 12.309 -0.287 47.067 1.00 13.22 718 GLY A N 1
ATOM 1276 C CA . GLY A 1 184 ? 12.325 0.979 47.803 1.00 13.30 718 GLY A CA 1
ATOM 1277 C C . GLY A 1 184 ? 11.850 2.149 46.967 1.00 13.41 718 GLY A C 1
ATOM 1278 O O . GLY A 1 184 ? 11.351 1.972 45.853 1.00 13.17 718 GLY A O 1
ATOM 1279 N N . GLU A 1 185 ? 11.999 3.354 47.511 1.00 13.54 719 GLU A N 1
ATOM 1280 C CA . GLU A 1 185 ? 11.520 4.554 46.841 1.00 14.01 719 GLU A CA 1
ATOM 1281 C C . GLU A 1 185 ? 12.490 4.990 45.749 1.00 13.08 719 GLU A C 1
ATOM 1282 O O . GLU A 1 185 ? 13.604 5.443 46.025 1.00 13.43 719 GLU A O 1
ATOM 1288 N N . PHE A 1 186 ? 12.050 4.831 44.507 1.00 12.46 720 PHE A N 1
ATOM 1289 C CA . PHE A 1 186 ? 12.850 5.185 43.341 1.00 11.52 720 PHE A CA 1
ATOM 1290 C C . PHE A 1 186 ? 12.782 6.687 43.138 1.00 11.47 720 PHE A C 1
ATOM 1291 O O . PHE A 1 186 ? 11.697 7.251 42.982 1.00 11.78 720 PHE A O 1
ATOM 1299 N N . LYS A 1 187 ? 13.945 7.329 43.126 1.00 10.77 721 LYS A N 1
ATOM 1300 C CA . LYS A 1 187 ? 14.022 8.779 43.023 1.00 11.00 721 LYS A CA 1
ATOM 1301 C C . LYS A 1 187 ? 15.026 9.184 41.964 1.00 10.86 721 LYS A C 1
ATOM 1302 O O . LYS A 1 187 ? 16.120 8.630 41.895 1.00 10.71 721 LYS A O 1
ATOM 1308 N N . LYS A 1 188 ? 14.652 10.167 41.154 1.00 10.65 722 LYS A N 1
ATOM 1309 C CA . LYS A 1 188 ? 15.556 10.755 40.177 1.00 10.65 722 LYS A CA 1
ATOM 1310 C C . LYS A 1 188 ? 16.196 12.006 40.764 1.00 10.15 722 LYS A C 1
ATOM 1311 O O . LYS A 1 188 ? 15.505 12.890 41.266 1.00 10.75 722 LYS A O 1
ATOM 1317 N N . ASN A 1 189 ? 17.521 12.086 40.696 1.00 9.16 723 ASN A N 1
ATOM 1318 C CA . ASN A 1 189 ? 18.243 13.171 41.351 1.00 8.47 723 ASN A CA 1
ATOM 1319 C C . ASN A 1 189 ? 18.668 14.286 40.407 1.00 8.15 723 ASN A C 1
ATOM 1320 O O . ASN A 1 189 ? 18.687 15.456 40.785 1.00 8.35 723 ASN A O 1
ATOM 1325 N N . ASN A 1 190 ? 19.048 13.919 39.192 1.00 7.86 724 ASN A N 1
ATOM 1326 C CA . ASN A 1 190 ? 19.188 14.908 38.141 1.00 7.77 724 ASN A CA 1
ATOM 1327 C C . ASN A 1 190 ? 18.725 14.313 36.827 1.00 8.20 724 ASN A C 1
ATOM 1328 O O . ASN A 1 190 ? 18.526 13.099 36.734 1.00 7.53 724 ASN A O 1
ATOM 1333 N N . SER A 1 191 ? 18.512 15.166 35.835 1.00 8.46 725 SER A N 1
ATOM 1334 C CA . SER A 1 191 ? 18.098 14.697 34.521 1.00 9.12 725 SER A CA 1
ATOM 1335 C C . SER A 1 191 ? 19.289 14.742 33.581 1.00 9.31 725 SER A C 1
ATOM 1336 O O . SER A 1 191 ? 20.424 15.006 34.006 1.00 9.55 725 SER A O 1
ATOM 1339 N N . ASN A 1 192 ? 19.045 14.472 32.304 1.00 9.68 726 ASN A N 1
ATOM 1340 C CA . ASN A 1 192 ? 20.102 14.609 31.315 1.00 9.88 726 ASN A CA 1
ATOM 1341 C C . ASN A 1 192 ? 20.058 15.968 30.626 1.00 10.40 726 ASN A C 1
ATOM 1342 O O . ASN A 1 192 ? 20.653 16.158 29.574 1.00 10.24 726 ASN A O 1
ATOM 1347 N N . TYR A 1 193 ? 19.362 16.926 31.227 1.00 10.68 727 TYR A N 1
ATOM 1348 C CA . TYR A 1 193 ? 19.333 18.259 30.644 1.00 12.23 727 TYR A CA 1
ATOM 1349 C C . TYR A 1 193 ? 19.220 19.359 31.695 1.00 12.57 727 TYR A C 1
ATOM 1350 O O . TYR A 1 193 ? 18.452 20.311 31.539 1.00 13.95 727 TYR A O 1
ATOM 1359 N N . GLY A 1 194 ? 19.986 19.208 32.770 1.00 12.68 728 GLY A N 1
ATOM 1360 C CA . GLY A 1 194 ? 20.183 20.291 33.736 1.00 12.52 728 GLY A CA 1
ATOM 1361 C C . GLY A 1 194 ? 19.275 20.345 34.952 1.00 12.50 728 GLY A C 1
ATOM 1362 O O . GLY A 1 194 ? 19.491 21.171 35.844 1.00 12.96 728 GLY A O 1
ATOM 1363 N N . ALA A 1 195 ? 18.261 19.488 35.006 1.00 11.91 729 ALA A N 1
ATOM 1364 C CA . ALA A 1 195 ? 17.374 19.491 36.160 1.00 11.66 729 ALA A CA 1
ATOM 1365 C C . ALA A 1 195 ? 18.089 18.897 37.364 1.00 11.69 729 ALA A C 1
ATOM 1366 O O . ALA A 1 195 ? 18.801 17.887 37.248 1.00 11.30 729 ALA A O 1
ATOM 1368 N N . VAL A 1 196 ? 17.920 19.556 38.505 1.00 11.43 730 VAL A N 1
ATOM 1369 C CA . VAL A 1 196 ? 18.386 19.059 39.789 1.00 11.65 730 VAL A CA 1
ATOM 1370 C C . VAL A 1 196 ? 17.120 18.830 40.608 1.00 11.93 730 VAL A C 1
ATOM 1371 O O . VAL A 1 196 ? 16.428 19.785 40.988 1.00 11.89 730 VAL A O 1
ATOM 1375 N N . LEU A 1 197 ? 16.811 17.563 40.850 1.00 11.85 731 LEU A N 1
ATOM 1376 C CA . LEU A 1 197 ? 15.475 17.167 41.289 1.00 12.30 731 LEU A CA 1
ATOM 1377 C C . LEU A 1 197 ? 15.377 16.851 42.774 1.00 12.29 731 LEU A C 1
ATOM 1378 O O . LEU A 1 197 ? 14.277 16.814 43.335 1.00 12.66 731 LEU A O 1
ATOM 1383 N N . THR A 1 198 ? 16.520 16.597 43.402 1.00 11.92 732 THR A N 1
ATOM 1384 C CA . THR A 1 198 ? 16.572 16.424 44.848 1.00 11.54 732 THR A CA 1
ATOM 1385 C C . THR A 1 198 ? 17.733 17.253 45.370 1.00 11.23 732 THR A C 1
ATOM 1386 O O . THR A 1 198 ? 18.559 17.738 44.590 1.00 11.19 732 THR A O 1
ATOM 1390 N N . ASN A 1 199 ? 17.796 17.414 46.686 1.00 10.94 733 ASN A N 1
ATOM 1391 C CA . ASN A 1 199 ? 18.830 18.239 47.300 1.00 10.72 733 ASN A CA 1
ATOM 1392 C C . ASN A 1 199 ? 20.009 17.433 47.831 1.00 10.23 733 ASN A C 1
ATOM 1393 O O . ASN A 1 199 ? 20.902 17.982 48.474 1.00 10.48 733 ASN A O 1
ATOM 1398 N N . ARG A 1 200 ? 20.030 16.135 47.541 1.00 9.47 734 ARG A N 1
ATOM 1399 C CA . ARG A 1 200 ? 21.119 15.287 48.008 1.00 9.13 734 ARG A CA 1
ATOM 1400 C C . ARG A 1 200 ? 22.448 15.699 47.371 1.00 8.72 734 ARG A C 1
ATOM 1401 O O . ARG A 1 200 ? 22.494 16.051 46.195 1.00 9.36 734 ARG A O 1
ATOM 1409 N N . SER A 1 201 ? 23.522 15.646 48.149 1.00 8.18 735 SER A N 1
ATOM 1410 C CA . SER A 1 201 ? 24.852 15.989 47.635 1.00 7.68 735 SER A CA 1
ATOM 1411 C C . SER A 1 201 ? 25.437 14.918 46.724 1.00 7.42 735 SER A C 1
ATOM 1412 O O . SER A 1 201 ? 25.982 15.223 45.666 1.00 7.34 735 SER A O 1
ATOM 1415 N N . THR A 1 202 ? 25.375 13.667 47.161 1.00 7.06 736 THR A N 1
ATOM 1416 C CA . THR A 1 202 ? 26.125 12.614 46.474 1.00 7.16 736 THR A CA 1
ATOM 1417 C C . THR A 1 202 ? 25.854 12.499 44.961 1.00 7.00 736 THR A C 1
ATOM 1418 O O . THR A 1 202 ? 26.806 12.427 44.178 1.00 7.03 736 THR A O 1
ATOM 1422 N N . PRO A 1 203 ? 24.575 12.490 44.542 1.00 6.84 737 PRO A N 1
ATOM 1423 C CA . PRO A 1 203 ? 24.331 12.363 43.101 1.00 6.58 737 PRO A CA 1
ATOM 1424 C C . PRO A 1 203 ? 24.960 13.495 42.305 1.00 6.53 737 PRO A C 1
ATOM 1425 O O . PRO A 1 203 ? 25.515 13.265 41.231 1.00 7.33 737 PRO A O 1
ATOM 1429 N N . GLN A 1 204 ? 24.896 14.714 42.831 1.00 6.45 738 GLN A N 1
ATOM 1430 C CA . GLN A 1 204 ? 25.403 15.858 42.081 1.00 6.47 738 GLN A CA 1
ATOM 1431 C C . GLN A 1 204 ? 26.922 15.882 42.105 1.00 6.43 738 GLN A C 1
ATOM 1432 O O . GLN A 1 204 ? 27.549 16.271 41.124 1.00 6.66 738 GLN A O 1
ATOM 1438 N N . ALA A 1 205 ? 27.505 15.475 43.228 1.00 6.34 739 ALA A N 1
ATOM 1439 C CA . ALA A 1 205 ? 28.958 15.434 43.346 1.00 6.48 739 ALA A CA 1
ATOM 1440 C C . ALA A 1 205 ? 29.528 14.346 42.446 1.00 6.27 739 ALA A C 1
ATOM 1441 O O . ALA A 1 205 ? 30.585 14.530 41.844 1.00 6.93 739 ALA A O 1
ATOM 1443 N N . PHE A 1 206 ? 28.832 13.215 42.356 1.00 6.69 740 PHE A N 1
ATOM 1444 C CA . PHE A 1 206 ? 29.254 12.167 41.437 1.00 6.42 740 PHE A CA 1
ATOM 1445 C C . PHE A 1 206 ? 29.263 12.681 39.997 1.00 6.58 740 PHE A C 1
ATOM 1446 O O . PHE A 1 206 ? 30.247 12.511 39.270 1.00 6.00 740 PHE A O 1
ATOM 1454 N N . SER A 1 207 ? 28.168 13.310 39.574 1.00 6.35 741 SER A N 1
ATOM 1455 C CA . SER A 1 207 ? 28.148 13.882 38.225 1.00 6.28 741 SER A CA 1
ATOM 1456 C C . SER A 1 207 ? 29.335 14.833 38.016 1.00 6.46 741 SER A C 1
ATOM 1457 O O . SER A 1 207 ? 30.067 14.715 37.043 1.00 6.74 741 SER A O 1
ATOM 1460 N N . HIS A 1 208 ? 29.536 15.768 38.937 1.00 6.22 742 HIS A N 1
ATOM 1461 C CA . HIS A 1 208 ? 30.662 16.670 38.818 1.00 6.43 742 HIS A CA 1
ATOM 1462 C C . HIS A 1 208 ? 32.000 15.912 38.754 1.00 6.11 742 HIS A C 1
ATOM 1463 O O . HIS A 1 208 ? 32.858 16.216 37.928 1.00 6.22 742 HIS A O 1
ATOM 1470 N N . PHE A 1 209 ? 32.157 14.914 39.620 1.00 6.07 743 PHE A N 1
ATOM 1471 C CA . PHE A 1 209 ? 33.360 14.082 39.641 1.00 6.35 743 PHE A CA 1
ATOM 1472 C C . PHE A 1 209 ? 33.650 13.510 38.257 1.00 6.19 743 PHE A C 1
ATOM 1473 O O . PHE A 1 209 ? 34.782 13.566 37.774 1.00 6.31 743 PHE A O 1
ATOM 1481 N N . THR A 1 210 ? 32.631 12.956 37.604 1.00 5.99 744 THR A N 1
ATOM 1482 C CA . THR A 1 210 ? 32.861 12.349 36.288 1.00 6.30 744 THR A CA 1
ATOM 1483 C C . THR A 1 210 ? 33.288 13.387 35.255 1.00 7.00 744 THR A C 1
ATOM 1484 O O . THR A 1 210 ? 34.084 13.093 34.359 1.00 7.17 744 THR A O 1
ATOM 1488 N N . TYR A 1 211 ? 32.769 14.604 35.379 1.00 6.82 745 TYR A N 1
ATOM 1489 C CA . TYR A 1 211 ? 33.120 15.645 34.440 1.00 7.84 745 TYR A CA 1
ATOM 1490 C C . TYR A 1 211 ? 34.576 16.057 34.606 1.00 7.94 745 TYR A C 1
ATOM 1491 O O . TYR A 1 211 ? 35.310 16.174 33.624 1.00 8.30 745 TYR A O 1
ATOM 1500 N N . GLU A 1 212 ? 34.994 16.262 35.850 1.00 7.89 746 GLU A N 1
ATOM 1501 C CA . GLU A 1 212 ? 36.363 16.707 36.093 1.00 8.90 746 GLU A CA 1
ATOM 1502 C C . GLU A 1 212 ? 37.373 15.615 35.784 1.00 8.45 746 GLU A C 1
ATOM 1503 O O . GLU A 1 212 ? 38.380 15.843 35.096 1.00 8.22 746 GLU A O 1
ATOM 1509 N N . LEU A 1 213 ? 37.117 14.419 36.295 1.00 8.19 747 LEU A N 1
ATOM 1510 C CA . LEU A 1 213 ? 38.099 13.350 36.160 1.00 8.48 747 LEU A CA 1
ATOM 1511 C C . LEU A 1 213 ? 38.198 12.780 34.747 1.00 8.25 747 LEU A C 1
ATOM 1512 O O . LEU A 1 213 ? 39.180 12.117 34.409 1.00 9.00 747 LEU A O 1
ATOM 1517 N N . SER A 1 214 ? 37.197 13.042 33.917 1.00 7.90 748 SER A N 1
ATOM 1518 C CA . SER A 1 214 ? 37.251 12.599 32.528 1.00 7.86 748 SER A CA 1
ATOM 1519 C C . SER A 1 214 ? 37.889 13.661 31.644 1.00 7.72 748 SER A C 1
ATOM 1520 O O . SER A 1 214 ? 37.823 13.568 30.416 1.00 7.72 748 SER A O 1
ATOM 1523 N N . ASN A 1 215 ? 38.482 14.685 32.256 1.00 8.14 749 ASN A N 1
ATOM 1524 C CA . ASN A 1 215 ? 38.989 15.813 31.476 1.00 8.90 749 ASN A CA 1
ATOM 1525 C C . ASN A 1 215 ? 37.896 16.396 30.594 1.00 9.09 749 ASN A C 1
ATOM 1526 O O . ASN A 1 215 ? 38.126 16.781 29.444 1.00 9.34 749 ASN A O 1
ATOM 1531 N N . LYS A 1 216 ? 36.692 16.446 31.156 1.00 9.05 750 LYS A N 1
ATOM 1532 C CA . LYS A 1 216 ? 35.528 17.029 30.489 1.00 9.45 750 LYS A CA 1
ATOM 1533 C C . LYS A 1 216 ? 35.138 16.307 29.199 1.00 9.27 750 LYS A C 1
ATOM 1534 O O . LYS A 1 216 ? 34.445 16.872 28.348 1.00 9.78 750 LYS A O 1
ATOM 1540 N N . GLN A 1 217 ? 35.560 15.049 29.079 1.00 8.76 751 GLN A N 1
ATOM 1541 C CA . GLN A 1 217 ? 35.273 14.246 27.896 1.00 8.80 751 GLN A CA 1
ATOM 1542 C C . GLN A 1 217 ? 33.979 13.467 28.038 1.00 9.09 751 GLN A C 1
ATOM 1543 O O . GLN A 1 217 ? 33.476 12.881 27.080 1.00 8.49 751 GLN A O 1
ATOM 1549 N N . MET A 1 218 ? 33.439 13.449 29.247 1.00 9.28 752 MET A N 1
ATOM 1550 C CA . MET A 1 218 ? 32.108 12.905 29.432 1.00 9.91 752 MET A CA 1
ATOM 1551 C C . MET A 1 218 ? 31.564 13.363 30.756 1.00 9.27 752 MET A C 1
ATOM 1552 O O . MET A 1 218 ? 32.288 13.921 31.576 1.00 9.49 752 MET A O 1
ATOM 1557 N N . ILE A 1 219 ? 30.276 13.130 30.948 1.00 7.74 753 ILE A N 1
ATOM 1558 C CA . ILE A 1 219 ? 29.669 13.328 32.246 1.00 7.14 753 ILE A CA 1
ATOM 1559 C C . ILE A 1 219 ? 28.576 12.291 32.398 1.00 6.50 753 ILE A C 1
ATOM 1560 O O . ILE A 1 219 ? 27.930 11.915 31.422 1.00 6.27 753 ILE A O 1
ATOM 1565 N N . VAL A 1 220 ? 28.403 11.791 33.613 1.00 5.68 754 VAL A N 1
ATOM 1566 C CA . VAL A 1 220 ? 27.309 10.873 33.897 1.00 5.79 754 VAL A CA 1
ATOM 1567 C C . VAL A 1 220 ? 26.241 11.636 34.660 1.00 5.94 754 VAL A C 1
ATOM 1568 O O . VAL A 1 220 ? 26.510 12.170 35.742 1.00 6.26 754 VAL A O 1
ATOM 1572 N N . VAL A 1 221 ? 25.048 11.700 34.075 1.00 6.30 755 VAL A N 1
ATOM 1573 C CA . VAL A 1 221 ? 23.890 12.349 34.696 1.00 6.89 755 VAL A CA 1
ATOM 1574 C C . VAL A 1 221 ? 22.699 11.375 34.680 1.00 7.23 755 VAL A C 1
ATOM 1575 O O . VAL A 1 221 ? 22.893 10.167 34.508 1.00 6.60 755 VAL A O 1
ATOM 1579 N N . ASP A 1 222 ? 21.476 11.881 34.836 1.00 7.41 756 ASP A N 1
ATOM 1580 C CA . ASP A 1 222 ? 20.318 11.000 35.052 1.00 7.82 756 ASP A CA 1
ATOM 1581 C C . ASP A 1 222 ? 20.604 10.052 36.221 1.00 7.25 756 ASP A C 1
ATOM 1582 O O . ASP A 1 222 ? 20.378 8.840 36.132 1.00 7.08 756 ASP A O 1
ATOM 1587 N N . ILE A 1 223 ? 21.115 10.610 37.314 1.00 6.87 757 ILE A N 1
ATOM 1588 C CA . ILE A 1 223 ? 21.444 9.799 38.482 1.00 7.17 757 ILE A CA 1
ATOM 1589 C C . ILE A 1 223 ? 20.162 9.506 39.253 1.00 7.33 757 ILE A C 1
ATOM 1590 O O . ILE A 1 223 ? 19.565 10.407 39.846 1.00 7.40 757 ILE A O 1
ATOM 1595 N N . GLN A 1 224 ? 19.746 8.246 39.234 1.00 7.41 758 GLN A N 1
ATOM 1596 C CA . GLN A 1 224 ? 18.434 7.860 39.753 1.00 7.74 758 GLN A CA 1
ATOM 1597 C C . GLN A 1 224 ? 18.435 6.425 40.255 1.00 8.16 758 GLN A C 1
ATOM 1598 O O . GLN A 1 224 ? 19.164 5.572 39.751 1.00 8.10 758 GLN A O 1
ATOM 1604 N N . GLY A 1 225 ? 17.594 6.158 41.248 1.00 8.13 759 GLY A N 1
ATOM 1605 C CA . GLY A 1 225 ? 17.478 4.812 41.791 1.00 8.59 759 GLY A CA 1
ATOM 1606 C C . GLY A 1 225 ? 16.994 4.869 43.219 1.00 9.46 759 GLY A C 1
ATOM 1607 O O . GLY A 1 225 ? 16.301 5.808 43.613 1.00 9.85 759 GLY A O 1
ATOM 1608 N N . VAL A 1 226 ? 17.359 3.860 43.998 1.00 9.69 760 VAL A N 1
ATOM 1609 C CA . VAL A 1 226 ? 16.962 3.794 45.396 1.00 10.52 760 VAL A CA 1
ATOM 1610 C C . VAL A 1 226 ? 18.184 4.053 46.264 1.00 10.99 760 VAL A C 1
ATOM 1611 O O . VAL A 1 226 ? 19.176 3.322 46.200 1.00 11.27 760 VAL A O 1
ATOM 1615 N N . ASP A 1 227 ? 18.110 5.119 47.054 1.00 11.65 761 ASP A N 1
ATOM 1616 C CA . ASP A 1 227 ? 19.260 5.607 47.805 1.00 12.20 761 ASP A CA 1
ATOM 1617 C C . ASP A 1 227 ? 20.464 5.737 46.875 1.00 11.88 761 ASP A C 1
ATOM 1618 O O . ASP A 1 227 ? 20.395 6.481 45.898 1.00 11.86 761 ASP A O 1
ATOM 1623 N N . ASP A 1 228 ? 21.558 5.035 47.154 1.00 11.92 762 ASP A N 1
ATOM 1624 C CA . ASP A 1 228 ? 22.728 5.160 46.293 1.00 12.14 762 ASP A CA 1
ATOM 1625 C C . ASP A 1 228 ? 22.954 3.932 45.420 1.00 11.64 762 ASP A C 1
ATOM 1626 O O . ASP A 1 228 ? 24.078 3.639 45.015 1.00 11.68 762 ASP A O 1
ATOM 1631 N N . LEU A 1 229 ? 21.869 3.219 45.144 1.00 10.67 763 LEU A N 1
ATOM 1632 C CA . LEU A 1 229 ? 21.889 2.138 44.169 1.00 9.81 763 LEU A CA 1
ATOM 1633 C C . LEU A 1 229 ? 21.155 2.652 42.948 1.00 9.31 763 LEU A C 1
ATOM 1634 O O . LEU A 1 229 ? 19.940 2.846 42.979 1.00 9.66 763 LEU A O 1
ATOM 1639 N N . TYR A 1 230 ? 21.904 2.892 41.878 1.00 8.32 764 TYR A N 1
ATOM 1640 C CA . TYR A 1 230 ? 21.388 3.649 40.745 1.00 8.05 764 TYR A CA 1
ATOM 1641 C C . TYR A 1 230 ? 21.217 2.807 39.493 1.00 7.68 764 TYR A C 1
ATOM 1642 O O . TYR A 1 230 ? 21.853 1.768 39.340 1.00 6.94 764 TYR A O 1
ATOM 1651 N N . THR A 1 231 ? 20.370 3.282 38.582 1.00 7.57 765 THR A N 1
ATOM 1652 C CA . THR A 1 231 ? 20.196 2.607 37.308 1.00 7.66 765 THR A CA 1
ATOM 1653 C C . THR A 1 231 ? 19.822 3.598 36.211 1.00 7.71 765 THR A C 1
ATOM 1654 O O . THR A 1 231 ? 19.487 4.749 36.488 1.00 7.88 765 THR A O 1
ATOM 1658 N N . ASP A 1 232 ? 19.897 3.137 34.967 1.00 7.91 766 ASP A N 1
ATOM 1659 C CA . ASP A 1 232 ? 19.636 3.967 33.785 1.00 8.26 766 ASP A CA 1
ATOM 1660 C C . ASP A 1 232 ? 20.242 5.369 33.843 1.00 7.73 766 ASP A C 1
ATOM 1661 O O . ASP A 1 232 ? 19.535 6.371 33.658 1.00 7.76 766 ASP A O 1
ATOM 1666 N N . PRO A 1 233 ? 21.555 5.450 34.097 1.00 7.57 767 PRO A N 1
ATOM 1667 C CA . PRO A 1 233 ? 22.200 6.747 33.992 1.00 7.74 767 PRO A CA 1
ATOM 1668 C C . PRO A 1 233 ? 22.313 7.141 32.526 1.00 7.36 767 PRO A C 1
ATOM 16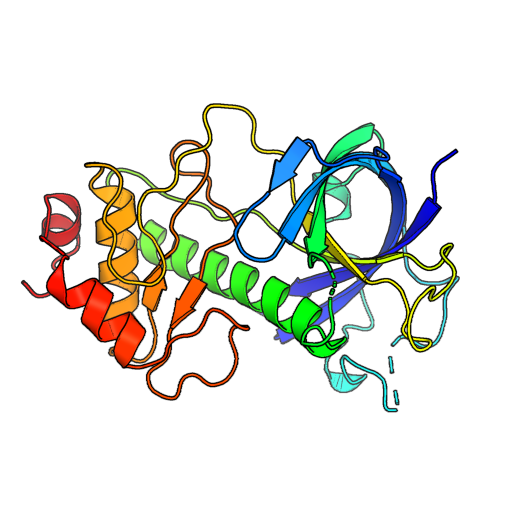69 O O . PRO A 1 233 ? 21.944 6.362 31.636 1.00 7.71 767 PRO A O 1
ATOM 1673 N N . GLN A 1 234 ? 22.812 8.346 32.281 1.00 7.07 768 GLN A N 1
ATOM 1674 C CA . GLN A 1 234 ? 23.010 8.829 30.931 1.00 7.33 768 GLN A CA 1
ATOM 1675 C C . GLN A 1 234 ? 24.345 9.548 30.844 1.00 7.30 768 GLN A C 1
ATOM 1676 O O . GLN A 1 234 ? 24.655 10.391 31.684 1.00 7.88 768 GLN A O 1
ATOM 1682 N N . ILE A 1 235 ? 25.122 9.218 29.819 1.00 7.52 769 ILE A N 1
ATOM 1683 C CA . ILE A 1 235 ? 26.376 9.912 29.554 1.00 7.55 769 ILE A CA 1
ATOM 1684 C C . ILE A 1 235 ? 26.210 10.921 28.419 1.00 7.68 769 ILE A C 1
ATOM 1685 O O . ILE A 1 235 ? 25.560 10.632 27.405 1.00 7.95 769 ILE A O 1
ATOM 1690 N N . HIS A 1 236 ? 26.768 12.115 28.612 1.00 7.62 770 HIS A N 1
ATOM 1691 C CA . HIS A 1 236 ? 26.985 13.057 27.519 1.00 7.80 770 HIS A CA 1
ATOM 1692 C C . HIS A 1 236 ? 28.463 13.104 27.212 1.00 8.07 770 HIS A C 1
ATOM 1693 O O . HIS A 1 236 ? 29.292 13.041 28.117 1.00 7.79 770 HIS A O 1
ATOM 1700 N N . THR A 1 237 ? 28.787 13.249 25.934 1.00 8.76 771 THR A N 1
ATOM 1701 C CA . THR A 1 237 ? 30.158 13.509 25.511 1.00 9.89 771 THR A CA 1
ATOM 1702 C C . THR A 1 237 ? 30.116 14.737 24.618 1.00 10.94 771 THR A C 1
ATOM 1703 O O . THR A 1 237 ? 29.082 15.021 24.012 1.00 10.92 771 THR A O 1
ATOM 1707 N N . PRO A 1 238 ? 31.227 15.484 24.538 1.00 11.81 772 PRO A N 1
ATOM 1708 C CA . PRO A 1 238 ? 31.206 16.685 23.712 1.00 13.00 772 PRO A CA 1
ATOM 1709 C C . PRO A 1 238 ? 30.732 16.454 22.269 1.00 14.12 772 PRO A C 1
ATOM 1710 O O . PRO A 1 238 ? 29.963 17.262 21.760 1.00 15.16 772 PRO A O 1
ATOM 1714 N N . ASP A 1 239 ? 31.139 15.367 21.617 1.00 14.96 773 ASP A N 1
ATOM 1715 C CA . ASP A 1 239 ? 30.689 15.155 20.230 1.00 16.14 773 ASP A CA 1
ATOM 1716 C C . ASP A 1 239 ? 29.279 14.577 20.092 1.00 16.13 773 ASP A C 1
ATOM 1717 O O . ASP A 1 239 ? 28.710 14.561 18.998 1.00 16.45 773 ASP A O 1
ATOM 1722 N N . GLY A 1 240 ? 28.724 14.088 21.198 1.00 15.61 774 GLY A N 1
ATOM 1723 C CA . GLY A 1 240 ? 27.385 13.504 21.201 1.00 15.58 774 GLY A CA 1
ATOM 1724 C C . GLY A 1 240 ? 27.291 12.138 20.544 1.00 15.30 774 GLY A C 1
ATOM 1725 O O . GLY A 1 240 ? 26.197 11.601 20.371 1.00 15.45 774 GLY A O 1
ATOM 1726 N N . LYS A 1 241 ? 28.437 11.571 20.182 1.00 15.33 775 LYS A N 1
ATOM 1727 C CA . LYS A 1 241 ? 28.467 10.269 19.527 1.00 15.65 775 LYS A CA 1
ATOM 1728 C C . LYS A 1 241 ? 28.424 9.142 20.547 1.00 14.90 775 LYS A C 1
ATOM 1729 O O . LYS A 1 241 ? 29.029 9.231 21.616 1.00 14.87 775 LYS A O 1
ATOM 1735 N N . GLY A 1 242 ? 27.712 8.080 20.199 1.00 14.49 776 GLY A N 1
ATOM 1736 C CA . GLY A 1 242 ? 27.588 6.925 21.067 1.00 13.44 776 GLY A CA 1
ATOM 1737 C C . GLY A 1 242 ? 26.806 7.280 22.312 1.00 12.83 776 GLY A C 1
ATOM 1738 O O . GLY A 1 242 ? 26.226 8.370 22.414 1.00 12.15 776 GLY A O 1
ATOM 1739 N N . PHE A 1 243 ? 26.794 6.343 23.254 1.00 11.75 777 PHE A N 1
ATOM 1740 C CA . PHE A 1 243 ? 26.096 6.498 24.527 1.00 11.33 777 PHE A CA 1
ATOM 1741 C C . PHE A 1 243 ? 24.606 6.782 24.385 1.00 11.56 777 PHE A C 1
ATOM 1742 O O . PHE A 1 243 ? 24.010 7.476 25.202 1.00 12.03 777 PHE A O 1
ATOM 1750 N N . GLY A 1 244 ? 24.010 6.229 23.340 1.00 11.64 778 GLY A N 1
ATOM 1751 C CA . GLY A 1 244 ? 22.560 6.222 23.231 1.00 11.84 778 GLY A CA 1
ATOM 1752 C C . GLY A 1 244 ? 21.885 7.492 22.755 1.00 11.84 778 GLY A C 1
ATOM 1753 O O . GLY A 1 244 ? 22.527 8.509 22.458 1.00 11.84 778 GLY A O 1
ATOM 1754 N N . LEU A 1 245 ? 20.561 7.425 22.689 1.00 11.51 779 LEU A N 1
ATOM 1755 C CA . LEU A 1 245 ? 19.763 8.528 22.181 1.00 11.35 779 LEU A CA 1
ATOM 1756 C C . LEU A 1 245 ? 19.834 9.748 23.089 1.00 10.86 779 LEU A C 1
ATOM 1757 O O . LEU A 1 245 ? 19.641 10.874 22.628 1.00 11.92 779 LEU A O 1
ATOM 1762 N N . GLY A 1 246 ? 20.109 9.510 24.369 1.00 10.24 780 GLY A N 1
ATOM 1763 C CA . GLY A 1 246 ? 20.092 10.560 25.382 1.00 9.45 780 GLY A CA 1
ATOM 1764 C C . GLY A 1 246 ? 21.385 11.344 25.544 1.00 8.66 780 GLY A C 1
ATOM 1765 O O . GLY A 1 246 ? 21.499 12.188 26.438 1.00 8.43 780 GLY A O 1
ATOM 1766 N N . ASN A 1 247 ? 22.370 11.065 24.693 1.00 8.60 781 ASN A N 1
ATOM 1767 C CA . ASN A 1 247 ? 23.633 11.802 24.715 1.00 8.83 781 ASN A CA 1
ATOM 1768 C C . ASN A 1 247 ? 23.397 13.125 24.011 1.00 9.00 781 ASN A C 1
ATOM 1769 O O . ASN A 1 247 ? 23.269 13.155 22.795 1.00 9.29 781 ASN A O 1
ATOM 1774 N N . LEU A 1 248 ? 23.315 14.208 24.778 1.00 9.28 782 LEU A N 1
ATOM 1775 C CA . LEU A 1 248 ? 22.964 15.515 24.214 1.00 9.87 782 LEU A CA 1
ATOM 1776 C C . LEU A 1 248 ? 24.195 16.385 23.985 1.00 10.20 782 LEU A C 1
ATOM 1777 O O . LEU A 1 248 ? 24.086 17.603 23.792 1.00 10.54 782 LEU A O 1
ATOM 1782 N N . GLY A 1 249 ? 25.364 15.751 24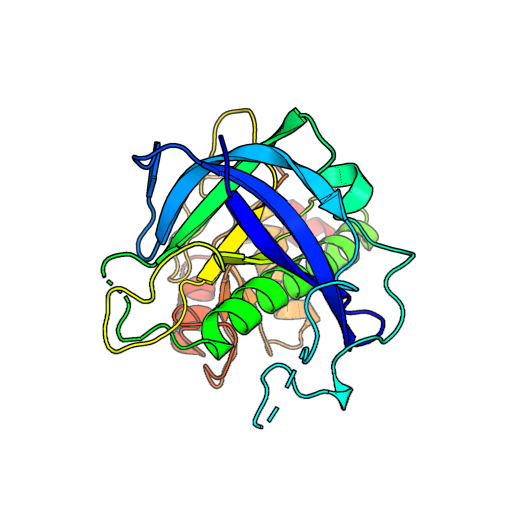.001 1.00 10.00 783 GLY A N 1
ATOM 1783 C CA . GLY A 1 249 ? 26.619 16.411 23.644 1.00 10.47 783 GLY A CA 1
ATOM 1784 C C . GLY A 1 249 ? 26.984 17.582 24.526 1.00 10.65 783 GLY A C 1
ATOM 1785 O O . GLY A 1 249 ? 26.625 17.628 25.705 1.00 10.83 783 GLY A O 1
ATOM 1786 N N . LYS A 1 250 ? 27.704 18.541 23.947 1.00 10.94 784 LYS A N 1
ATOM 1787 C CA . LYS A 1 250 ? 28.117 19.735 24.675 1.00 11.35 784 LYS A CA 1
ATOM 1788 C C . LYS A 1 250 ? 26.924 20.460 25.287 1.00 11.03 784 LYS A C 1
ATOM 1789 O O . LYS A 1 250 ? 27.022 21.021 26.374 1.00 11.04 784 LYS A O 1
ATOM 1795 N N . ALA A 1 251 ? 25.795 20.463 24.579 1.00 10.81 785 ALA A N 1
ATOM 1796 C CA . ALA A 1 251 ? 24.597 21.122 25.083 1.00 11.00 785 ALA A CA 1
ATOM 1797 C C . ALA A 1 251 ? 24.151 20.526 26.421 1.00 11.11 785 ALA A C 1
ATOM 1798 O O . ALA A 1 251 ? 23.778 21.255 27.349 1.00 11.03 785 ALA A O 1
ATOM 1800 N N . GLY A 1 252 ? 24.195 19.198 26.518 1.00 11.04 786 GLY A N 1
ATOM 1801 C CA . GLY A 1 252 ? 23.831 18.508 27.757 1.00 11.04 786 GLY A CA 1
ATOM 1802 C C . GLY A 1 252 ? 24.829 18.781 28.866 1.00 10.93 786 GLY A C 1
ATOM 1803 O O . GLY A 1 252 ? 24.453 19.003 30.019 1.00 10.74 786 GLY A O 1
ATOM 1804 N N . ILE A 1 253 ? 26.109 18.759 28.512 1.00 10.90 787 ILE A N 1
ATOM 1805 C CA . ILE A 1 253 ? 27.166 19.078 29.462 1.00 11.08 787 ILE A CA 1
ATOM 1806 C C . ILE A 1 253 ? 26.977 20.493 30.019 1.00 11.31 787 ILE A C 1
ATOM 1807 O O . ILE A 1 253 ? 26.986 20.707 31.229 1.00 11.45 787 ILE A O 1
ATOM 1812 N N . ASN A 1 254 ? 26.779 21.460 29.133 1.00 11.35 788 ASN A N 1
ATOM 1813 C CA . ASN A 1 254 ? 26.581 22.834 29.575 1.00 12.04 788 ASN A CA 1
ATOM 1814 C C . ASN A 1 254 ? 25.346 23.038 30.451 1.00 12.25 788 ASN A C 1
ATOM 1815 O O . ASN A 1 254 ? 25.358 23.858 31.371 1.00 12.46 788 ASN A O 1
ATOM 1820 N N . LYS A 1 255 ? 24.277 22.306 30.161 1.00 12.85 789 LYS A N 1
ATOM 1821 C CA . LYS A 1 255 ? 23.071 22.400 30.970 1.00 13.50 789 LYS A CA 1
ATOM 1822 C C . LYS A 1 255 ? 23.339 21.931 32.389 1.00 13.57 789 LYS A C 1
ATOM 1823 O O . LYS A 1 255 ? 22.854 22.529 33.355 1.00 13.65 789 LYS A O 1
ATOM 1829 N N . PHE A 1 256 ? 24.129 20.868 32.522 1.00 12.85 790 PHE A N 1
ATOM 1830 C CA . PHE A 1 256 ? 24.503 20.408 33.852 1.00 12.64 790 PHE A CA 1
ATOM 1831 C C . PHE A 1 256 ? 25.238 21.508 34.594 1.00 13.18 790 PHE A C 1
ATOM 1832 O O . PHE A 1 256 ? 24.978 21.764 35.769 1.00 12.87 790 PHE A O 1
ATOM 1840 N N . ILE A 1 257 ? 26.162 22.157 33.895 1.00 13.49 791 ILE A N 1
ATOM 1841 C CA . ILE A 1 257 ? 26.983 23.201 34.496 1.00 14.27 791 ILE A CA 1
ATOM 1842 C C . ILE A 1 257 ? 26.129 24.382 34.950 1.00 14.72 791 ILE A C 1
ATOM 1843 O O . ILE A 1 257 ? 26.343 24.929 36.034 1.00 15.06 791 ILE A O 1
ATOM 1848 N N . THR A 1 258 ? 25.150 24.761 34.132 1.00 15.03 792 THR A N 1
ATOM 1849 C CA . THR A 1 258 ? 24.335 25.945 34.431 1.00 15.56 792 THR A CA 1
ATOM 1850 C C . THR A 1 258 ? 23.626 25.860 35.778 1.00 15.21 792 THR A C 1
ATOM 1851 O O . THR A 1 258 ? 23.403 26.879 36.433 1.00 15.85 792 THR A O 1
ATOM 1855 N N . THR A 1 259 ? 23.275 24.649 36.198 1.00 14.32 793 THR A N 1
ATOM 1856 C CA . THR A 1 259 ? 22.466 24.493 37.400 1.00 13.81 793 THR A CA 1
ATOM 1857 C C . THR A 1 259 ? 23.254 23.862 38.550 1.00 12.91 793 THR A C 1
ATOM 1858 O O . THR A 1 259 ? 22.765 23.806 39.676 1.00 13.72 793 THR A O 1
ATOM 1862 N N . HIS A 1 260 ? 24.478 23.411 38.286 1.00 11.62 794 HIS A N 1
ATOM 1863 C CA . HIS A 1 260 ? 25.243 22.722 39.328 1.00 10.80 794 HIS A CA 1
ATOM 1864 C C . HIS A 1 260 ? 25.755 23.664 40.409 1.00 10.70 794 HIS A C 1
ATOM 1865 O O . HIS A 1 260 ? 26.441 24.645 40.118 1.00 11.65 794 HIS A O 1
ATOM 1872 N N . LYS A 1 261 ? 25.407 23.361 41.654 1.00 10.90 795 LYS A N 1
ATOM 1873 C CA . LYS A 1 261 ? 25.972 24.056 42.811 1.00 10.90 795 LYS A CA 1
ATOM 1874 C C . LYS A 1 261 ? 26.853 23.083 43.580 1.00 10.30 795 LYS A C 1
ATOM 1875 O O . LYS A 1 261 ? 26.385 22.037 44.015 1.00 10.30 795 LYS A O 1
ATOM 1881 N N . CYS A 1 262 ? 28.126 23.409 43.752 1.00 9.81 796 CYS A N 1
ATOM 1882 C CA . CYS A 1 262 ? 28.981 22.500 44.506 1.00 9.57 796 CYS A CA 1
ATOM 1883 C C . CYS A 1 262 ? 28.531 22.356 45.956 1.00 9.40 796 CYS A C 1
ATOM 1884 O O . CYS A 1 262 ? 28.050 23.310 46.572 1.00 9.72 796 CYS A O 1
ATOM 1887 N N . ASN A 1 263 ? 28.704 21.151 46.486 1.00 9.12 797 ASN A N 1
ATOM 1888 C CA . ASN A 1 263 ? 28.248 20.811 47.827 1.00 9.32 797 ASN A CA 1
ATOM 1889 C C . ASN A 1 263 ? 29.388 20.254 48.673 1.00 9.36 797 ASN A C 1
ATOM 1890 O O . ASN A 1 263 ? 30.552 20.285 48.255 1.00 9.73 797 ASN A O 1
ATOM 1895 N N . ALA A 1 264 ? 29.050 19.766 49.862 1.00 9.81 798 ALA A N 1
ATOM 1896 C CA . ALA A 1 264 ? 30.042 19.257 50.811 1.00 10.08 798 ALA A CA 1
ATOM 1897 C C . ALA A 1 264 ? 30.871 18.117 50.232 1.00 10.25 798 ALA A C 1
ATOM 1898 O O . ALA A 1 264 ? 32.061 18.005 50.524 1.00 10.90 798 ALA A O 1
ATOM 1900 N N . VAL A 1 265 ? 30.244 17.279 49.411 1.00 10.26 799 VAL A N 1
ATOM 1901 C CA . VAL A 1 265 ? 30.954 16.153 48.798 1.00 9.94 799 VAL A CA 1
ATOM 1902 C C . VAL A 1 265 ? 31.888 16.642 47.678 1.00 10.24 799 VAL A C 1
ATOM 1903 O O . VAL A 1 265 ? 33.019 16.172 47.558 1.00 10.40 799 VAL A O 1
ATOM 1907 N N . CYS A 1 266 ? 31.431 17.593 46.870 1.00 10.06 800 CYS A N 1
ATOM 1908 C CA . CYS A 1 266 ? 32.315 18.211 45.885 1.00 10.73 800 CYS A CA 1
ATOM 1909 C C . CYS A 1 266 ? 33.566 18.736 46.574 1.00 11.73 800 CYS A C 1
ATOM 1910 O O . CYS A 1 266 ? 34.682 18.541 46.094 1.00 12.28 800 CYS A O 1
ATOM 1913 N N . ALA A 1 267 ? 33.367 19.403 47.710 1.00 12.50 801 ALA A N 1
ATOM 1914 C CA . ALA A 1 267 ? 34.478 19.988 48.450 1.00 13.67 801 ALA A CA 1
ATOM 1915 C C . ALA A 1 267 ? 35.438 18.922 48.979 1.00 14.50 801 ALA A C 1
ATOM 1916 O O . ALA A 1 267 ? 36.655 19.086 48.904 1.00 15.10 801 ALA A O 1
ATOM 1918 N N . LEU A 1 268 ? 34.890 17.830 49.504 1.00 15.39 802 LEU A N 1
ATOM 1919 C CA . LEU A 1 268 ? 35.712 16.746 50.039 1.00 16.39 802 LEU A CA 1
ATOM 1920 C C . LEU A 1 268 ? 36.573 16.107 48.948 1.00 16.73 802 LEU A C 1
ATOM 1921 O O . LEU A 1 268 ? 37.699 15.675 49.205 1.00 17.10 802 LEU A O 1
ATOM 1926 N N . LEU A 1 269 ? 36.036 16.047 47.734 1.00 16.84 803 LEU A N 1
ATOM 1927 C CA . LEU A 1 269 ? 36.740 15.444 46.604 1.00 17.59 803 LEU A CA 1
ATOM 1928 C C . LEU A 1 269 ? 37.622 16.453 45.877 1.00 18.18 803 LEU A C 1
ATOM 1929 O O . LEU A 1 269 ? 38.211 16.137 44.841 1.00 18.57 803 LEU A O 1
ATOM 1934 N N . ASP A 1 270 ? 37.689 17.667 46.423 1.00 18.83 804 ASP A N 1
ATOM 1935 C CA . ASP A 1 270 ? 38.500 18.756 45.874 1.00 20.12 804 ASP A CA 1
ATOM 1936 C C . ASP A 1 270 ? 38.211 19.049 44.405 1.00 20.00 804 ASP A C 1
ATOM 1937 O O . ASP A 1 270 ? 39.120 19.279 43.607 1.00 20.12 804 ASP A O 1
ATOM 1942 N N . LEU A 1 271 ? 36.930 19.043 44.057 1.00 19.93 805 LEU A N 1
ATOM 1943 C CA . LEU A 1 271 ? 36.516 19.340 42.699 1.00 20.38 805 LEU A CA 1
ATOM 1944 C C . LEU A 1 271 ? 36.599 20.845 42.465 1.00 21.46 805 LEU A C 1
ATOM 1945 O O . LEU A 1 271 ? 36.416 21.636 43.393 1.00 21.57 805 LEU A O 1
ATOM 1950 N N . ASP A 1 272 ? 36.905 21.225 41.228 1.00 22.90 806 ASP A N 1
ATOM 1951 C CA . ASP A 1 272 ? 37.035 22.627 40.832 1.00 24.37 806 ASP A CA 1
ATOM 1952 C C . ASP A 1 272 ? 35.723 23.383 41.028 1.00 25.01 806 ASP A C 1
ATOM 1953 O O . ASP A 1 272 ? 34.693 23.015 40.462 1.00 25.12 806 ASP A O 1
ATOM 1958 N N . VAL A 1 273 ? 35.771 24.445 41.831 1.00 25.93 807 VAL A N 1
ATOM 1959 C CA . VAL A 1 273 ? 34.588 25.258 42.127 1.00 26.68 807 VAL A CA 1
ATOM 1960 C C . VAL A 1 273 ? 34.129 26.105 40.939 1.00 26.99 807 VAL A C 1
ATOM 1961 O O . VAL A 1 273 ? 34.866 26.295 39.968 1.00 27.70 807 VAL A O 1
#

Organism: Dictyostelium discoideum (NCBI:txid44689)

B-factor: mean 14.73, std 8.29, range [5.25, 61.87]

Foldseek 3Di:
DWAKKWKWFADVVVQAIEIWMWTKAWDPDFPDDDPWKTKIKMATQAIGGCVVPDDCVHPPPPVRHDPDRPDDDCRPQRGHGAIWMKMDTDPDPVDDPVQLVLQQVLLVVVQVLLVVLVVLVFVDRAGEWHKIKIFRVVDAPPDPRDTDIIMITGDADDDKDWQADLQQRGGDDDQVLLLSQLVCCVVVVNQKGWHRFIGHDRYGYRIFMEGQVQPTRHPSHPHPNSVVSNVVRRDHDPRNVSSVGDD

Nearest PDB structures (foldseek):
  3lkm-assembly1_A  TM=1.004E+00  e=7.652E-54  Dictyostelium discoideum
  3pdt-assembly1_A  TM=1.001E+00  e=9.451E-52  Dictyostelium discoideum
  4zs4-assembly1_A  TM=9.960E-01  e=5.389E-50  Dictyostelium discoideum
  3lmi-assembly4_D  TM=9.807E-01  e=4.390E-48  Dictyostelium discoideum
  5e4h-assembly6_F  TM=9.456E-01  e=1.941E-47  Dictyostelium discoideum

Secondary structure (DSSP, 8-state):
--EEEEEEEEETTTTEEEEEEEEEEE-SS-SEE-SSEEEEEEEEEEEEESTTS-----SS-GGGB-S--SS-SHHHHT-TT-EEEEEEE---TT--HHHHHHHHHHHHHHHHHHHHHHHT--SS--EEPP-EEEE-TTS---SSSPPPEEEEEEPP-S-EEE-B-SSS-B-S--HHHHHHHHHHHHHTTTS-EEE--EEETTEE-S-EEE-TT--SS-TT--HHHHHHHHHHH----HHHHHTT---

Sequence (247 aa):
TGEMGILWEFDPIINKWIRLSMKLKVERKPFAEGALREAYHTVSLGVGTDENYPLGKLFPPIEMISPISKNNEAMTQLKNGTKFVLKLYKKEQQASRELYFEDVKMQMVCRDWGNKFNQKKPPKKIEFLMSWVVELIDRSPSSNGQPILCSIEPLLVGEFKKNNSNYGAVLTNRSTPQAFSHFTYELSNKQMIVVDIQGVDDLYTDPQIHTPDGKGFGLGNLGKAGINKFITTHKCNAVCALLDLDV